Protein AF-A0A7W1H508-F1 (afdb_monomer)

Solvent-accessible surface area (backbone atoms only — not comparable to full-atom values): 13657 Å² total; per-residue (Å²): 130,85,81,81,50,68,93,68,57,73,94,40,65,68,61,54,48,54,48,50,47,42,54,57,36,4,64,77,17,51,12,37,33,37,37,34,40,29,52,88,48,53,46,53,71,56,52,54,48,38,45,52,51,52,37,49,75,72,62,32,56,70,30,56,26,64,35,37,78,92,38,35,86,37,75,35,42,40,48,40,54,30,46,45,70,69,50,69,77,43,53,71,70,55,42,51,60,42,34,45,77,62,10,42,55,27,51,70,78,73,48,94,60,91,68,76,86,72,52,76,72,51,46,55,44,29,49,52,3,48,51,38,31,50,48,49,52,32,75,80,39,32,32,35,42,36,35,36,45,49,80,25,41,9,68,56,32,51,51,39,53,54,64,44,40,88,58,18,62,75,28,28,34,26,38,40,35,22,32,68,52,80,77,91,70,55,69,68,60,52,50,43,62,70,34,90,48,30,48,75,42,65,68,66,60,44,50,53,68,51,34,33,55,50,49,21,64,74,71,72,44,89,68,54,72,69,55,24,47,49,50,22,66,76,35,65,21,25,56,47,52,41,54,50,50,53,52,53,38,63,76,70,66,57,94,118

Radius of gyration: 20.55 Å; Cα contacts (8 Å, |Δi|>4): 408; chains: 1; bounding box: 44×35×62 Å

Nearest PDB structures (foldseek):
  8bob-assembly1_D  TM=7.288E-01  e=2.987E-06  Escherichia coli
  6nyw-assembly1_B  TM=6.207E-01  e=1.307E-04  Drosophila melanogaster
  7jk3-assembly1_B  TM=4.789E-01  e=1.740E-04  Drosophila melanogaster
  7tjh-assembly1_B  TM=4.449E-01  e=1.026E-03  Saccharomyces cerevisiae
  7xpc-assembly2_C  TM=2.947E-01  e=7.095E-02  Solanum lycopersicum

Secondary structure (DSSP, 8-state):
-----GGG-TT-HHHHHHHHHHHHHHHTTB--EEEEEE-TTSSHHHHHHHHHHHHHHTT-EEEEEE--GGGTTSTTHHHHHHHHHHHHTS-HHHHHHHT-GGGGGGGGGGSSS-PPPPPHHHHHHHHHHHHHHHHHHHHSS-EEEEEETGGG--HHHHHHHHHHGGG-BTSSEEEEEEEESSS---HHHHHHHTSTTEEEE-PPPPPHHHHHHHHHHHHTS---HHHHHHHHHHHTT-HHHHHHHHHHHHHHT---

Mean predicted aligned error: 5.77 Å

Sequence (256 aa):
MAVETAATLLERERELTELGNALTEAREGGGRVLLVQAAAGLGKTTLLRAASEAAAEAGFTYLRARASELEQDFAYGCLRQLLEPAVVKLSDSERDRLFEGAASLSKPLFAQTGAPSPSADSSFSILHGLYWLLNNLADEGPVALFVDDLQWSDPESLRFLIFLAPRLDGLPVAVFASTRSGGSVAADLARLAAGPETTLLRPRPLSVEATAALCERSLRASVADEFATACHTATGGNPFFLEALLREAGERGFPT

pLDDT: mean 89.56, std 12.29, range [33.97, 98.62]

Structure (mmCIF, N/CA/C/O backbone):
data_AF-A0A7W1H508-F1
#
_entry.id   AF-A0A7W1H508-F1
#
loop_
_atom_site.group_PDB
_atom_site.id
_atom_site.type_symbol
_atom_site.label_atom_id
_atom_site.label_alt_id
_atom_site.label_comp_id
_atom_site.label_asym_id
_atom_site.label_entity_id
_atom_site.label_seq_id
_atom_site.pdbx_PDB_ins_code
_atom_site.Cartn_x
_atom_site.Cartn_y
_atom_site.Cartn_z
_atom_site.occupancy
_atom_site.B_iso_or_equiv
_atom_site.auth_seq_id
_atom_site.auth_comp_id
_atom_site.auth_asym_id
_atom_site.auth_atom_id
_atom_site.pdbx_PDB_model_num
ATOM 1 N N . MET A 1 1 ? 0.796 14.029 -17.859 1.00 33.97 1 MET A N 1
ATOM 2 C CA . MET A 1 1 ? 1.221 12.634 -17.621 1.00 33.97 1 MET A CA 1
ATOM 3 C C . MET A 1 1 ? -0.020 11.773 -17.663 1.00 33.97 1 MET A C 1
ATOM 5 O O . MET A 1 1 ? -0.978 12.124 -16.987 1.00 33.97 1 MET A O 1
ATOM 9 N N . ALA A 1 2 ? -0.046 10.735 -18.497 1.00 35.75 2 ALA A N 1
ATOM 10 C CA . ALA A 1 2 ? -1.146 9.780 -18.466 1.00 35.75 2 ALA A CA 1
ATOM 11 C C . ALA A 1 2 ? -1.117 9.057 -17.112 1.00 35.75 2 ALA A C 1
ATOM 13 O O . ALA A 1 2 ? -0.049 8.664 -16.648 1.00 35.75 2 ALA A O 1
ATOM 14 N N . VAL A 1 3 ? -2.271 8.947 -16.461 1.00 39.19 3 VAL A N 1
ATOM 15 C CA . VAL A 1 3 ? -2.422 8.136 -15.252 1.00 39.19 3 VAL A CA 1
ATOM 16 C C . VAL A 1 3 ? -2.293 6.682 -15.699 1.00 39.19 3 VAL A C 1
ATOM 18 O O . VAL A 1 3 ? -3.150 6.202 -16.436 1.00 39.19 3 VAL A O 1
ATOM 21 N N . GLU A 1 4 ? -1.201 6.004 -15.338 1.00 55.12 4 GLU A N 1
ATOM 22 C CA . GLU A 1 4 ? -1.055 4.570 -15.620 1.00 55.12 4 GLU A CA 1
ATOM 23 C C . GLU A 1 4 ? -2.179 3.818 -14.905 1.00 55.12 4 GLU A C 1
ATOM 25 O O . GLU A 1 4 ? -2.262 3.852 -13.681 1.00 55.12 4 GLU A O 1
ATOM 30 N N . THR A 1 5 ? -3.068 3.163 -15.632 1.00 54.03 5 THR A N 1
ATOM 31 C CA . THR A 1 5 ? -4.088 2.289 -15.040 1.00 54.03 5 THR A CA 1
ATOM 32 C C . THR A 1 5 ? -3.507 0.896 -14.807 1.00 54.03 5 THR A C 1
ATOM 34 O O . THR A 1 5 ? -2.481 0.546 -15.394 1.00 54.03 5 THR A O 1
ATOM 37 N N . ALA A 1 6 ? -4.163 0.063 -13.994 1.00 59.00 6 ALA A N 1
ATOM 38 C CA . ALA A 1 6 ? -3.750 -1.332 -13.782 1.00 59.00 6 ALA A CA 1
ATOM 39 C C . ALA A 1 6 ? -3.519 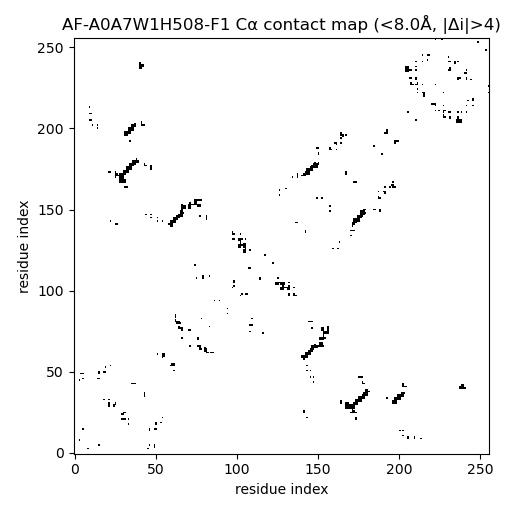-2.092 -15.108 1.00 59.00 6 ALA A C 1
ATOM 41 O O . ALA A 1 6 ? -2.557 -2.843 -15.233 1.00 59.00 6 ALA A O 1
ATOM 42 N N . ALA A 1 7 ? -4.334 -1.803 -16.131 1.00 53.06 7 ALA A N 1
ATOM 43 C CA . ALA A 1 7 ? -4.238 -2.370 -17.480 1.00 53.06 7 ALA A CA 1
ATOM 44 C C . ALA A 1 7 ? -2.963 -1.981 -18.259 1.00 53.06 7 ALA A C 1
ATOM 46 O O . ALA A 1 7 ? -2.697 -2.534 -19.321 1.00 53.06 7 ALA A O 1
ATOM 47 N N . THR A 1 8 ? -2.183 -1.020 -17.762 1.00 76.62 8 THR A N 1
ATOM 48 C CA . THR A 1 8 ? -0.931 -0.565 -18.386 1.00 76.62 8 THR A CA 1
ATOM 49 C C . THR A 1 8 ? 0.317 -1.069 -17.660 1.00 76.62 8 THR A C 1
ATOM 51 O O . THR A 1 8 ? 1.430 -0.774 -18.091 1.00 76.62 8 THR A O 1
ATOM 54 N N . LEU A 1 9 ? 0.176 -1.832 -16.574 1.00 86.19 9 LEU A N 1
ATOM 55 C CA . LEU A 1 9 ? 1.326 -2.342 -15.831 1.00 86.19 9 LEU A CA 1
ATOM 56 C C . LEU A 1 9 ? 1.873 -3.603 -16.496 1.00 86.19 9 LEU A C 1
ATOM 58 O O . LEU A 1 9 ? 1.155 -4.581 -16.667 1.00 86.19 9 LEU A O 1
ATOM 62 N N . LEU A 1 10 ? 3.152 -3.567 -16.865 1.00 91.19 10 LEU A N 1
ATOM 63 C CA . LEU A 1 10 ? 3.824 -4.675 -17.540 1.00 91.19 10 LEU A CA 1
ATOM 64 C C . LEU A 1 10 ? 4.374 -5.673 -16.520 1.00 91.19 10 LEU A C 1
ATOM 66 O O . LEU A 1 10 ? 5.085 -5.275 -15.596 1.00 91.19 10 LEU A O 1
ATOM 70 N N . GLU A 1 11 ? 4.076 -6.959 -16.718 1.00 93.94 11 GLU A N 1
ATOM 71 C CA . GLU A 1 11 ? 4.577 -8.071 -15.896 1.00 93.94 11 GLU A CA 1
ATOM 72 C C . GLU A 1 11 ? 4.248 -7.914 -14.403 1.00 93.94 11 GLU A C 1
ATOM 74 O O . GLU A 1 11 ? 5.101 -8.110 -13.527 1.00 93.94 11 GLU A O 1
ATOM 79 N N . ARG A 1 12 ? 3.017 -7.476 -14.109 1.00 95.56 12 ARG A N 1
ATOM 80 C CA . ARG A 1 12 ? 2.478 -7.280 -12.748 1.00 95.56 12 ARG A CA 1
ATOM 81 C C . ARG A 1 12 ? 1.204 -8.075 -12.482 1.00 95.56 12 ARG A C 1
ATOM 83 O O . ARG A 1 12 ? 0.506 -7.821 -11.504 1.00 95.56 12 ARG A O 1
ATOM 90 N N . GLU A 1 13 ? 0.883 -9.038 -13.337 1.00 94.06 13 GLU A N 1
ATOM 91 C CA . GLU A 1 13 ? -0.370 -9.794 -13.309 1.00 94.06 13 GLU A CA 1
ATOM 92 C C . GLU A 1 13 ? -0.516 -10.566 -11.997 1.00 94.06 13 GLU A C 1
ATOM 94 O O . GLU A 1 13 ? -1.591 -10.573 -11.396 1.00 94.06 13 GLU A O 1
ATOM 99 N N . ARG A 1 14 ? 0.579 -11.169 -11.514 1.00 94.56 14 ARG A N 1
ATOM 100 C CA . ARG A 1 14 ? 0.587 -11.891 -10.240 1.00 94.56 14 ARG A CA 1
ATOM 101 C C . ARG A 1 14 ? 0.311 -10.947 -9.075 1.00 94.56 14 ARG A C 1
ATOM 103 O O . ARG A 1 14 ? -0.564 -11.233 -8.268 1.00 94.56 14 ARG A O 1
ATOM 110 N N . GLU A 1 15 ? 1.040 -9.838 -8.978 1.00 96.94 15 GLU A N 1
ATOM 111 C CA . GLU A 1 15 ? 0.861 -8.880 -7.888 1.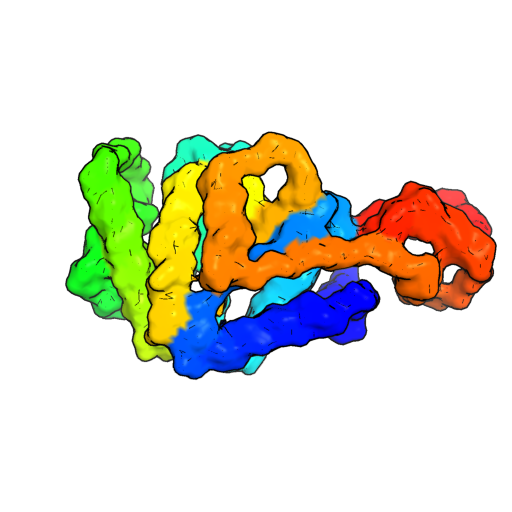00 96.94 15 GLU A CA 1
ATOM 112 C C . GLU A 1 15 ? -0.548 -8.286 -7.895 1.00 96.94 15 GLU A C 1
ATOM 114 O O . GLU A 1 15 ? -1.184 -8.232 -6.849 1.00 96.94 15 GLU A O 1
ATOM 119 N N . LEU A 1 16 ? -1.062 -7.893 -9.062 1.00 95.81 16 LEU A N 1
ATOM 120 C CA . LEU A 1 16 ? -2.420 -7.363 -9.198 1.00 95.81 16 LEU A CA 1
ATOM 121 C C . LEU A 1 16 ? -3.487 -8.393 -8.808 1.00 95.81 16 LEU A C 1
ATOM 123 O O . LEU A 1 16 ? -4.457 -8.034 -8.143 1.00 95.81 16 LEU A O 1
ATOM 127 N N . THR A 1 17 ? -3.286 -9.665 -9.163 1.00 96.06 17 THR A N 1
ATOM 128 C CA . THR A 1 17 ? -4.187 -10.757 -8.765 1.00 96.06 17 THR A CA 1
ATOM 129 C C . THR A 1 17 ? -4.213 -10.921 -7.247 1.00 96.06 17 THR A C 1
ATOM 131 O O . THR A 1 17 ? -5.286 -10.942 -6.655 1.00 96.06 17 THR A O 1
ATOM 134 N N . GLU A 1 18 ? -3.051 -10.965 -6.590 1.00 97.56 18 GLU A N 1
ATOM 135 C CA . GLU A 1 18 ? -2.975 -11.099 -5.126 1.00 97.56 18 GLU A CA 1
ATOM 136 C C . GLU A 1 18 ? -3.594 -9.899 -4.394 1.00 97.56 18 GLU A C 1
ATOM 138 O O . GLU A 1 18 ? -4.300 -10.066 -3.394 1.00 97.56 18 GLU A O 1
ATOM 143 N N . LEU A 1 19 ? -3.375 -8.687 -4.917 1.00 96.62 19 LEU A N 1
ATOM 144 C CA . LEU A 1 19 ? -3.975 -7.459 -4.397 1.00 96.62 19 LEU A CA 1
ATOM 145 C C . LEU A 1 19 ? -5.508 -7.481 -4.523 1.00 96.62 19 LEU A C 1
ATOM 147 O O . LEU A 1 19 ? -6.203 -7.122 -3.574 1.00 96.62 19 LEU A O 1
ATOM 151 N N . GLY A 1 20 ? -6.042 -7.944 -5.657 1.00 96.75 20 GLY A N 1
ATOM 152 C CA . GLY A 1 20 ? -7.484 -8.097 -5.870 1.00 96.75 20 GLY A CA 1
ATOM 153 C C . GLY A 1 20 ? -8.112 -9.198 -5.009 1.00 96.75 20 GLY A C 1
ATOM 154 O O . GLY A 1 20 ? -9.171 -8.989 -4.413 1.00 96.75 20 GLY A O 1
ATOM 155 N N . ASN A 1 21 ? -7.436 -10.343 -4.876 1.00 97.25 21 ASN A N 1
ATOM 156 C CA . ASN A 1 21 ? -7.873 -11.436 -4.005 1.00 97.25 21 ASN A CA 1
ATOM 157 C C . ASN A 1 21 ? -7.984 -10.959 -2.558 1.00 97.25 21 ASN A C 1
ATOM 159 O O . ASN A 1 21 ? -8.974 -11.236 -1.895 1.00 97.25 21 ASN A O 1
ATOM 163 N N . ALA A 1 22 ? -7.026 -10.155 -2.093 1.00 97.31 22 ALA A N 1
ATOM 164 C CA . ALA A 1 22 ? -7.060 -9.615 -0.741 1.00 97.31 22 ALA A CA 1
ATOM 165 C C . ALA A 1 22 ? -8.262 -8.710 -0.469 1.00 97.31 22 ALA A C 1
ATOM 167 O O . ALA A 1 22 ? -8.812 -8.746 0.625 1.00 97.31 22 ALA A O 1
ATOM 168 N N . LEU A 1 23 ? -8.680 -7.905 -1.449 1.00 98.00 23 LEU A N 1
ATOM 169 C CA . LEU A 1 23 ? -9.906 -7.113 -1.330 1.00 98.00 23 LEU A CA 1
ATOM 170 C C . LEU A 1 23 ? -11.142 -8.018 -1.288 1.00 98.00 23 LEU A C 1
ATOM 172 O O . LEU A 1 23 ? -12.065 -7.771 -0.519 1.00 98.00 23 LEU A O 1
ATOM 176 N N . THR A 1 24 ? -11.169 -9.073 -2.098 1.00 97.56 24 THR A N 1
ATOM 177 C CA . THR A 1 24 ? -12.296 -10.017 -2.113 1.00 97.56 24 THR A CA 1
ATOM 178 C C . THR A 1 24 ? -12.413 -10.748 -0.777 1.00 97.56 24 THR A C 1
ATOM 180 O O . THR A 1 24 ? -13.471 -10.723 -0.159 1.00 97.56 24 THR A O 1
ATOM 183 N N . GLU A 1 25 ? -11.311 -11.308 -0.287 1.00 96.56 25 GLU A N 1
ATOM 184 C CA . GLU A 1 25 ? -11.261 -12.037 0.981 1.00 96.56 25 GLU A CA 1
ATOM 185 C C . GLU A 1 25 ? -11.544 -11.131 2.178 1.00 96.56 25 GLU A C 1
ATOM 187 O O . GLU A 1 25 ? -12.338 -11.493 3.043 1.00 96.56 25 GLU A O 1
ATOM 192 N N . ALA A 1 26 ? -10.974 -9.921 2.210 1.00 97.12 26 ALA A N 1
ATOM 193 C CA . ALA A 1 26 ? -11.260 -8.974 3.280 1.00 97.12 26 ALA A CA 1
ATOM 194 C C . ALA A 1 26 ? -12.754 -8.666 3.346 1.00 97.12 26 ALA A C 1
ATOM 196 O O . ALA A 1 26 ? -13.317 -8.663 4.425 1.00 97.12 26 ALA A O 1
ATOM 197 N N . ARG A 1 27 ? -13.456 -8.498 2.222 1.00 96.69 27 ARG A N 1
ATOM 198 C CA . ARG A 1 27 ? -14.915 -8.291 2.257 1.00 96.69 27 ARG A CA 1
ATOM 199 C C . ARG A 1 27 ? -15.672 -9.422 2.964 1.00 96.69 27 ARG A C 1
ATOM 201 O O . ARG A 1 27 ? -16.710 -9.162 3.564 1.00 96.69 27 ARG A O 1
ATOM 208 N N . GLU A 1 28 ? -15.158 -10.643 2.900 1.00 95.56 28 GLU A N 1
ATOM 209 C CA . GLU A 1 28 ? -15.726 -11.832 3.543 1.00 95.56 28 GLU A CA 1
ATOM 210 C C . GLU A 1 28 ? -15.225 -12.029 4.989 1.00 95.56 28 GLU A C 1
ATOM 212 O O . GLU A 1 28 ? -15.560 -13.022 5.629 1.00 95.56 28 GLU A O 1
ATOM 217 N N . GLY A 1 29 ? -14.451 -11.077 5.523 1.00 94.62 29 GLY A N 1
ATOM 218 C CA . GLY A 1 29 ? -13.861 -11.125 6.861 1.00 94.62 29 GLY A CA 1
ATOM 219 C C . GLY A 1 29 ? -12.465 -11.752 6.910 1.00 94.62 29 GLY A C 1
ATOM 220 O O . GLY A 1 29 ? -11.888 -11.843 7.985 1.00 94.62 29 GLY A O 1
ATOM 221 N N . GLY A 1 30 ? -11.890 -12.159 5.776 1.00 94.56 30 GLY A N 1
ATOM 222 C CA . GLY A 1 30 ? -10.523 -12.685 5.665 1.00 94.56 30 GLY A CA 1
ATOM 223 C C . GLY A 1 30 ? -9.472 -11.577 5.571 1.00 94.56 30 GLY A C 1
ATOM 224 O O . GLY A 1 30 ? -8.701 -11.524 4.611 1.00 94.56 30 GLY A O 1
ATOM 225 N N . GLY A 1 31 ? -9.486 -10.632 6.513 1.00 95.62 31 GLY A N 1
ATOM 226 C CA . GLY A 1 31 ? -8.557 -9.508 6.520 1.00 95.62 31 GLY A CA 1
ATOM 227 C C . GLY A 1 31 ? -7.099 -9.954 6.662 1.00 95.62 31 GLY A C 1
ATOM 228 O O . GLY A 1 31 ? -6.775 -10.832 7.457 1.00 95.62 31 GLY A O 1
ATOM 229 N N . ARG A 1 32 ? -6.188 -9.318 5.916 1.00 96.69 32 ARG A N 1
ATOM 230 C CA . ARG A 1 32 ? -4.748 -9.631 5.944 1.00 96.69 32 ARG A CA 1
ATOM 231 C C . ARG A 1 32 ? -3.876 -8.441 5.551 1.00 96.69 32 ARG A C 1
ATOM 233 O O . ARG A 1 32 ? -4.370 -7.417 5.067 1.00 96.69 32 ARG A O 1
ATOM 240 N N . VAL A 1 33 ? -2.564 -8.594 5.724 1.00 98.25 33 VAL A N 1
ATOM 241 C CA . VAL A 1 33 ? -1.552 -7.623 5.292 1.00 98.25 33 VAL A CA 1
ATOM 242 C C . VAL A 1 33 ? -0.922 -8.070 3.974 1.00 98.25 33 VAL A C 1
ATOM 244 O O . VAL A 1 33 ? -0.494 -9.210 3.824 1.00 98.25 33 VAL A O 1
ATOM 247 N N . LEU A 1 34 ? -0.805 -7.158 3.014 1.00 98.31 34 LEU A N 1
ATOM 248 C CA . LEU A 1 34 ? -0.059 -7.342 1.777 1.00 98.31 34 LEU A CA 1
ATOM 249 C C . LEU A 1 34 ? 1.087 -6.352 1.769 1.00 98.31 34 LEU A C 1
ATOM 251 O O . LEU A 1 34 ? 0.875 -5.143 1.696 1.00 98.31 34 LEU A O 1
ATOM 255 N N . LEU A 1 35 ? 2.308 -6.870 1.841 1.00 98.12 35 LEU A N 1
ATOM 256 C CA . LEU A 1 35 ? 3.513 -6.058 1.866 1.00 98.12 35 LEU A CA 1
ATOM 257 C C . LEU A 1 35 ? 4.237 -6.177 0.527 1.00 98.12 35 LEU A C 1
ATOM 259 O O . LEU A 1 35 ? 4.763 -7.231 0.181 1.00 98.12 35 LEU A O 1
ATOM 263 N N . VAL A 1 36 ? 4.297 -5.086 -0.230 1.00 98.06 36 VAL A N 1
ATOM 264 C CA . VAL A 1 36 ? 5.057 -5.004 -1.478 1.00 98.06 36 VAL A CA 1
ATOM 265 C C . VAL A 1 36 ? 6.485 -4.573 -1.156 1.00 98.06 36 VAL A C 1
ATOM 267 O O . VAL A 1 36 ? 6.745 -3.411 -0.847 1.00 98.06 36 VAL A O 1
ATOM 270 N N . GLN A 1 37 ? 7.432 -5.502 -1.242 1.00 96.25 37 GLN A N 1
ATOM 271 C CA . GLN A 1 37 ? 8.845 -5.266 -0.962 1.00 96.25 37 GLN A CA 1
ATOM 272 C C . GLN A 1 37 ? 9.673 -5.318 -2.245 1.00 96.25 37 GLN A C 1
ATOM 274 O O . GLN A 1 37 ? 9.779 -6.354 -2.895 1.00 96.25 37 GLN A O 1
ATOM 279 N N . ALA A 1 38 ? 10.314 -4.204 -2.589 1.00 94.56 38 ALA A N 1
ATOM 280 C CA . ALA A 1 38 ? 11.128 -4.103 -3.799 1.00 94.56 38 ALA A CA 1
ATOM 281 C C . ALA A 1 38 ? 12.113 -2.935 -3.723 1.00 94.56 38 ALA A C 1
ATOM 283 O O . ALA A 1 38 ? 11.912 -1.983 -2.958 1.00 94.56 38 ALA A O 1
ATOM 284 N N . ALA A 1 39 ? 13.132 -2.943 -4.579 1.00 92.75 39 ALA A N 1
ATOM 285 C CA . ALA A 1 39 ? 14.042 -1.814 -4.730 1.00 92.75 39 ALA A CA 1
ATOM 286 C C . ALA A 1 39 ? 13.287 -0.540 -5.162 1.00 92.75 39 ALA A C 1
ATOM 288 O O . ALA A 1 39 ? 12.118 -0.573 -5.573 1.00 92.75 39 ALA A O 1
ATOM 289 N N . ALA A 1 40 ? 13.933 0.618 -5.023 1.00 91.75 40 ALA A N 1
ATOM 290 C CA . ALA A 1 40 ? 13.376 1.870 -5.527 1.00 91.75 40 ALA A CA 1
ATOM 291 C C . ALA A 1 40 ? 13.126 1.771 -7.045 1.00 91.75 40 ALA A C 1
ATOM 293 O O . ALA A 1 40 ? 13.924 1.182 -7.769 1.00 91.75 40 ALA A O 1
ATOM 294 N N . GLY A 1 41 ? 12.001 2.313 -7.516 1.00 90.50 41 GLY A N 1
ATOM 295 C CA . GLY A 1 41 ? 11.673 2.357 -8.946 1.00 90.50 41 GLY A CA 1
ATOM 296 C C . GLY A 1 41 ? 10.976 1.125 -9.540 1.00 90.50 41 GLY A C 1
ATOM 297 O O . GLY A 1 41 ? 10.482 1.208 -10.655 1.00 90.50 41 GLY A O 1
ATOM 298 N N . LEU A 1 42 ? 10.822 0.019 -8.799 1.00 93.44 42 LEU A N 1
ATOM 299 C CA . LEU A 1 42 ? 10.166 -1.208 -9.302 1.00 93.44 42 LEU A CA 1
ATOM 300 C C . LEU A 1 42 ? 8.619 -1.185 -9.316 1.00 93.44 42 LEU A C 1
ATOM 302 O O . LEU A 1 42 ? 7.990 -2.223 -9.520 1.00 93.44 42 LEU A O 1
ATOM 306 N N . GLY A 1 43 ? 7.998 -0.018 -9.114 1.00 92.62 43 GLY A N 1
ATOM 307 C CA . GLY A 1 43 ? 6.543 0.153 -9.239 1.00 92.62 43 GLY A CA 1
ATOM 308 C C . GLY A 1 43 ? 5.714 -0.143 -7.983 1.00 92.62 43 GLY A C 1
ATOM 309 O O . GLY A 1 43 ? 4.514 -0.358 -8.096 1.00 92.62 43 GLY A O 1
ATOM 310 N N . LYS A 1 44 ? 6.308 -0.133 -6.779 1.00 95.25 44 LYS A N 1
ATOM 311 C CA . LYS A 1 44 ? 5.575 -0.361 -5.511 1.00 95.25 44 LYS A CA 1
ATOM 312 C C . LYS A 1 44 ? 4.397 0.598 -5.317 1.00 95.25 44 LYS A C 1
ATOM 314 O O . LYS A 1 44 ? 3.269 0.155 -5.136 1.00 95.25 44 LYS A O 1
ATOM 319 N N . THR A 1 45 ? 4.656 1.903 -5.417 1.00 94.25 45 THR A N 1
ATOM 320 C CA . THR A 1 45 ? 3.630 2.954 -5.329 1.00 94.25 45 THR A CA 1
ATOM 321 C C . THR A 1 45 ? 2.559 2.777 -6.402 1.00 94.25 45 THR A C 1
ATOM 323 O O . THR A 1 45 ? 1.374 2.948 -6.133 1.00 94.25 45 THR A O 1
ATOM 326 N N . THR A 1 46 ? 2.957 2.383 -7.614 1.00 94.06 46 THR A N 1
ATOM 327 C CA . THR A 1 46 ? 2.031 2.124 -8.720 1.00 94.06 46 THR A CA 1
ATOM 328 C C . THR A 1 46 ? 1.117 0.928 -8.436 1.00 94.06 46 THR A C 1
ATOM 330 O O . THR A 1 46 ? -0.083 1.022 -8.677 1.00 94.06 46 THR A O 1
ATOM 333 N N . LEU A 1 47 ? 1.641 -0.155 -7.851 1.00 96.06 47 LEU A N 1
ATOM 334 C CA . LEU A 1 47 ? 0.849 -1.311 -7.414 1.00 96.06 47 LEU A CA 1
ATOM 335 C C . LEU A 1 47 ? -0.143 -0.950 -6.301 1.00 96.06 47 LEU A C 1
ATOM 337 O O . LEU A 1 47 ? -1.317 -1.295 -6.400 1.00 96.06 47 LEU A O 1
ATOM 341 N N . LEU A 1 48 ? 0.297 -0.213 -5.273 1.00 96.88 48 LEU A N 1
ATOM 342 C CA . LEU A 1 48 ? -0.599 0.270 -4.213 1.00 96.88 48 LEU A CA 1
ATOM 343 C C . LEU A 1 48 ? -1.691 1.182 -4.784 1.00 96.88 48 LEU A C 1
ATOM 345 O O . LEU A 1 48 ? -2.848 1.083 -4.379 1.00 96.88 48 LEU A O 1
ATOM 349 N N . ARG A 1 49 ? -1.348 2.042 -5.751 1.00 95.25 49 ARG A N 1
ATOM 350 C CA . ARG A 1 49 ? -2.321 2.898 -6.433 1.00 95.25 49 ARG A CA 1
ATOM 351 C C . ARG A 1 49 ? -3.347 2.074 -7.214 1.00 95.25 49 ARG A C 1
ATOM 353 O O . ARG A 1 49 ? -4.536 2.308 -7.032 1.00 95.25 49 ARG A O 1
ATOM 360 N N . ALA A 1 50 ? -2.923 1.081 -7.990 1.00 94.94 50 ALA A N 1
ATOM 361 C CA . ALA A 1 50 ? -3.840 0.187 -8.697 1.00 94.94 50 ALA A CA 1
ATOM 362 C C . ALA A 1 50 ? -4.782 -0.559 -7.730 1.00 94.94 50 ALA A C 1
ATOM 364 O O . ALA A 1 50 ? -5.994 -0.567 -7.930 1.00 94.94 50 ALA A O 1
ATOM 365 N N . ALA A 1 51 ? -4.255 -1.106 -6.629 1.00 96.19 51 ALA A N 1
ATOM 366 C CA . ALA A 1 51 ? -5.069 -1.763 -5.603 1.00 96.19 51 ALA A CA 1
ATOM 367 C C . ALA A 1 51 ? -6.070 -0.805 -4.945 1.00 96.19 51 ALA A C 1
ATOM 369 O O . ALA A 1 51 ? -7.200 -1.177 -4.650 1.00 96.19 51 ALA A O 1
ATOM 370 N N . SER A 1 52 ? -5.679 0.448 -4.735 1.00 96.44 52 SER A N 1
ATOM 371 C CA . SER A 1 52 ? -6.557 1.451 -4.140 1.00 96.44 52 SER A CA 1
ATOM 372 C C . SER A 1 52 ? -7.650 1.968 -5.082 1.00 96.44 52 SER A C 1
ATOM 374 O O . SER A 1 52 ? -8.716 2.353 -4.609 1.00 96.44 52 SER A O 1
ATOM 376 N N . GLU A 1 53 ? -7.402 1.967 -6.395 1.00 95.50 53 GLU A N 1
ATOM 377 C CA . GLU A 1 53 ? -8.423 2.207 -7.422 1.00 95.50 53 GLU A CA 1
ATOM 378 C C . GLU A 1 53 ? -9.428 1.043 -7.426 1.00 95.50 53 GLU A C 1
ATOM 380 O O . GLU A 1 53 ? -10.626 1.277 -7.290 1.00 95.50 53 GLU A O 1
ATOM 385 N N . ALA A 1 54 ? -8.943 -0.205 -7.419 1.00 95.56 54 ALA A N 1
ATOM 386 C CA . ALA A 1 54 ? -9.792 -1.395 -7.319 1.00 95.56 54 ALA A CA 1
ATOM 387 C C . ALA A 1 54 ? -10.611 -1.443 -6.012 1.00 95.56 54 ALA A C 1
ATOM 389 O O . ALA A 1 54 ? -11.782 -1.817 -6.021 1.00 95.56 54 ALA A O 1
ATOM 390 N N . ALA A 1 55 ? -10.028 -1.027 -4.883 1.00 97.06 55 ALA A N 1
ATOM 391 C CA . ALA A 1 55 ? -10.737 -0.927 -3.608 1.00 97.06 55 ALA A CA 1
ATOM 392 C C . ALA A 1 55 ? -11.896 0.080 -3.693 1.00 97.06 55 ALA A C 1
ATOM 394 O O . ALA A 1 55 ? -13.006 -0.220 -3.253 1.00 97.06 55 ALA A O 1
ATOM 395 N N . ALA A 1 56 ? -11.655 1.248 -4.298 1.00 95.81 56 ALA A N 1
ATOM 396 C CA . ALA A 1 56 ? -12.685 2.260 -4.506 1.00 95.81 56 ALA A CA 1
ATOM 397 C C . ALA A 1 56 ? -13.814 1.751 -5.418 1.00 95.81 56 ALA A C 1
ATOM 399 O O . ALA A 1 56 ? -14.984 1.919 -5.085 1.00 95.81 56 ALA A O 1
ATOM 400 N N . GLU A 1 57 ? -13.478 1.081 -6.523 1.00 96.00 57 GLU A N 1
ATOM 401 C CA . GLU A 1 57 ? -14.455 0.466 -7.437 1.00 96.00 57 GLU A CA 1
ATOM 402 C C . GLU A 1 57 ? -15.283 -0.630 -6.757 1.00 96.00 57 GLU A C 1
ATOM 404 O O . GLU A 1 57 ? -16.483 -0.748 -6.999 1.00 96.00 57 GLU A O 1
ATOM 409 N N . ALA A 1 58 ? -14.670 -1.390 -5.849 1.00 95.62 58 ALA A N 1
ATOM 410 C CA . ALA A 1 58 ? -15.362 -2.375 -5.031 1.00 95.62 58 ALA A CA 1
ATOM 411 C C . ALA A 1 58 ? -16.192 -1.741 -3.893 1.00 95.62 58 ALA A C 1
ATOM 413 O O . ALA A 1 58 ? -16.908 -2.453 -3.193 1.00 95.62 58 ALA A O 1
ATOM 414 N N . GLY A 1 59 ? -16.132 -0.425 -3.672 1.00 96.50 59 GLY A N 1
ATOM 415 C CA . GLY A 1 59 ? -16.883 0.256 -2.613 1.00 96.50 59 GLY A CA 1
ATOM 416 C C . GLY A 1 59 ? -16.274 0.106 -1.217 1.00 96.50 59 GLY A C 1
ATOM 417 O O . GLY A 1 59 ? -17.004 0.113 -0.231 1.00 96.50 59 GLY A O 1
ATOM 418 N N . PHE A 1 60 ? -14.955 -0.069 -1.121 1.00 97.56 60 PHE A N 1
ATOM 419 C CA . PHE A 1 60 ? -14.246 0.038 0.153 1.00 97.56 60 PHE A CA 1
ATOM 420 C C . PHE A 1 60 ? -14.116 1.499 0.585 1.00 97.56 60 PHE A C 1
ATOM 422 O O . PHE A 1 60 ? -13.803 2.380 -0.224 1.00 97.56 60 PHE A O 1
ATOM 429 N N . THR A 1 61 ? -14.194 1.732 1.892 1.00 95.38 61 THR A N 1
ATOM 430 C CA . THR A 1 61 ? -13.603 2.928 2.493 1.00 95.38 61 THR A CA 1
ATOM 431 C C . THR A 1 61 ? -12.088 2.772 2.439 1.00 95.38 61 THR A C 1
ATOM 433 O O . THR A 1 61 ? -11.504 2.024 3.221 1.00 95.38 61 THR A O 1
ATOM 436 N N . TYR A 1 62 ? -11.428 3.445 1.495 1.00 93.88 62 TYR A N 1
ATOM 437 C CA . TYR A 1 62 ? -9.974 3.381 1.383 1.00 93.88 62 TYR A CA 1
ATOM 438 C C . TYR A 1 62 ? -9.301 4.579 2.059 1.00 93.88 62 TYR A C 1
ATOM 440 O O . TYR A 1 62 ? -9.645 5.736 1.817 1.00 93.88 62 TYR A O 1
ATOM 448 N N . LEU A 1 63 ? -8.295 4.298 2.879 1.00 96.31 63 LEU A N 1
ATOM 449 C CA . LEU A 1 63 ? -7.536 5.276 3.650 1.00 96.31 63 LEU A CA 1
ATOM 450 C C . LEU A 1 63 ? -6.065 5.164 3.276 1.00 96.31 63 LEU A C 1
ATOM 452 O O . LEU A 1 63 ? -5.560 4.055 3.109 1.00 96.31 63 LEU A O 1
ATOM 456 N N . ARG A 1 64 ? -5.370 6.292 3.099 1.00 96.81 64 ARG A N 1
ATOM 457 C CA . ARG A 1 64 ? -3.987 6.282 2.603 1.00 96.81 64 ARG A CA 1
ATOM 458 C C . ARG A 1 64 ? -3.057 7.120 3.459 1.00 96.81 64 ARG A C 1
ATOM 460 O O . ARG A 1 64 ? -3.394 8.237 3.832 1.00 96.81 64 ARG A O 1
ATOM 467 N N . ALA A 1 65 ? -1.860 6.594 3.656 1.00 96.69 65 ALA A N 1
ATOM 468 C CA . ALA A 1 65 ? -0.714 7.274 4.216 1.00 96.69 65 ALA A CA 1
ATOM 469 C C . ALA A 1 65 ? 0.530 6.980 3.366 1.00 96.69 65 ALA A C 1
ATOM 471 O O . ALA A 1 65 ? 0.619 5.970 2.662 1.00 96.69 65 ALA A O 1
ATOM 472 N N . ARG A 1 66 ? 1.503 7.876 3.434 1.00 95.81 66 ARG A N 1
ATOM 473 C CA . ARG A 1 66 ? 2.841 7.709 2.893 1.00 95.81 66 ARG A CA 1
ATOM 474 C C . ARG A 1 66 ? 3.816 8.167 3.958 1.00 95.81 66 ARG A C 1
ATOM 476 O O . ARG A 1 66 ? 3.878 9.355 4.259 1.00 95.81 66 ARG A O 1
ATOM 483 N N . ALA A 1 67 ? 4.580 7.220 4.477 1.00 93.69 67 ALA A N 1
ATOM 484 C CA . ALA A 1 67 ? 5.598 7.524 5.455 1.00 93.69 67 ALA A CA 1
ATOM 485 C C . ALA A 1 67 ? 6.723 8.364 4.834 1.00 93.69 67 ALA A C 1
ATOM 487 O O . ALA A 1 67 ? 7.033 8.251 3.642 1.00 93.69 67 ALA A O 1
ATOM 488 N N . SER A 1 68 ? 7.341 9.206 5.654 1.00 90.50 68 SER A N 1
ATOM 489 C CA . SER A 1 68 ? 8.367 10.158 5.243 1.00 90.50 68 SER A CA 1
ATOM 490 C C . SER A 1 68 ? 9.522 10.128 6.228 1.00 90.50 68 SER A C 1
ATOM 492 O O . SER A 1 68 ? 9.318 10.072 7.436 1.00 90.50 68 SER A O 1
ATOM 494 N N . GLU A 1 69 ? 10.749 10.216 5.719 1.00 89.00 69 GLU A N 1
ATOM 495 C CA . GLU A 1 69 ? 11.951 10.280 6.556 1.00 89.00 69 GLU A CA 1
ATOM 496 C C . GLU A 1 69 ? 11.913 11.463 7.536 1.00 89.00 69 GLU A C 1
ATOM 498 O O . GLU A 1 69 ? 12.390 11.348 8.658 1.00 89.00 69 GLU A O 1
ATOM 503 N N . LEU A 1 70 ? 11.269 12.568 7.147 1.00 87.50 70 LEU A N 1
ATOM 504 C CA . LEU A 1 70 ? 11.121 13.765 7.980 1.00 87.50 70 LEU A CA 1
ATOM 505 C C . LEU A 1 70 ? 10.116 13.602 9.132 1.00 87.50 70 LEU A C 1
ATOM 507 O O . LEU A 1 70 ? 10.095 14.433 10.033 1.00 87.50 70 LEU A O 1
ATOM 511 N N . GLU A 1 71 ? 9.270 12.572 9.089 1.00 81.94 71 GLU A N 1
ATOM 512 C CA . GLU A 1 71 ? 8.168 12.364 10.038 1.00 81.94 71 GLU A CA 1
ATOM 513 C C . GLU A 1 71 ? 8.397 11.146 10.947 1.00 81.94 71 GLU A C 1
ATOM 515 O O . GLU A 1 71 ? 7.521 10.801 11.732 1.00 81.94 71 GLU A O 1
ATOM 520 N N . GLN A 1 72 ? 9.576 10.515 10.894 1.00 84.94 72 GLN A N 1
ATOM 521 C CA . GLN A 1 72 ? 9.896 9.336 11.716 1.00 84.94 72 GLN A CA 1
ATOM 522 C C . GLN A 1 72 ? 9.817 9.604 13.223 1.00 84.94 72 GLN A C 1
ATOM 524 O O . GLN A 1 72 ? 9.410 8.727 13.980 1.00 84.94 72 GLN A O 1
ATOM 529 N N . ASP A 1 73 ? 10.171 10.818 13.647 1.00 82.44 73 ASP A N 1
ATOM 530 C CA . ASP A 1 73 ? 10.115 11.237 15.052 1.00 82.44 73 ASP A CA 1
ATOM 531 C C . ASP A 1 73 ? 8.745 11.826 15.441 1.00 82.44 73 ASP A C 1
ATOM 533 O O . ASP A 1 73 ? 8.526 12.222 16.590 1.00 82.44 73 ASP A O 1
ATOM 537 N N . PHE A 1 74 ? 7.802 11.904 14.495 1.00 85.94 74 PHE A N 1
ATOM 538 C CA . PHE A 1 74 ? 6.447 12.377 14.747 1.00 85.94 74 PHE A CA 1
ATOM 539 C C . PHE A 1 74 ? 5.545 11.189 15.096 1.00 85.94 74 PHE A C 1
ATOM 541 O O . PHE A 1 74 ? 4.952 10.555 14.224 1.00 85.94 74 PHE A O 1
ATOM 548 N N . ALA A 1 75 ? 5.459 10.887 16.394 1.00 88.38 75 ALA A N 1
ATOM 549 C CA . ALA A 1 75 ? 4.706 9.746 16.912 1.00 88.38 75 ALA A CA 1
ATOM 550 C C . ALA A 1 75 ? 3.275 9.685 16.350 1.00 88.38 75 ALA A C 1
ATOM 552 O O . ALA A 1 75 ? 2.523 10.663 16.402 1.00 88.38 75 ALA A O 1
ATOM 553 N N . TYR A 1 76 ? 2.889 8.505 15.859 1.00 90.38 76 TYR A N 1
ATOM 554 C CA . TYR A 1 76 ? 1.615 8.224 15.193 1.00 90.38 76 TYR A CA 1
ATOM 555 C C . TYR A 1 76 ? 1.380 8.999 13.886 1.00 90.38 76 TYR A C 1
ATOM 557 O O . TYR A 1 76 ? 0.251 9.021 13.394 1.00 90.38 76 TYR A O 1
ATOM 565 N N . GLY A 1 77 ? 2.401 9.625 13.297 1.00 91.38 77 GLY A N 1
ATOM 566 C CA . GLY A 1 77 ? 2.281 10.438 12.087 1.00 91.38 77 GLY A CA 1
ATOM 567 C C . GLY A 1 77 ? 1.614 9.706 10.926 1.00 91.38 77 GLY A C 1
ATOM 568 O O . GLY A 1 77 ? 0.641 10.207 10.354 1.00 91.38 77 GLY A O 1
ATOM 569 N N . CYS A 1 78 ? 2.056 8.478 10.640 1.00 93.44 78 CYS A N 1
ATOM 570 C CA . CYS A 1 78 ? 1.463 7.681 9.563 1.00 93.44 78 CYS A CA 1
ATOM 571 C C . CYS A 1 78 ? -0.000 7.316 9.857 1.00 93.44 78 CYS A C 1
ATOM 573 O O . CYS A 1 78 ? -0.848 7.394 8.968 1.00 93.44 78 CYS A O 1
ATOM 575 N N . LEU A 1 79 ? -0.331 6.954 11.101 1.00 93.75 79 LEU A N 1
ATOM 576 C CA . LEU A 1 79 ? -1.713 6.641 11.483 1.00 93.75 79 LEU A CA 1
ATOM 577 C C . LEU A 1 79 ? -2.635 7.851 11.464 1.00 93.75 79 LEU A C 1
ATOM 579 O O . LEU A 1 79 ? -3.795 7.723 11.071 1.00 93.75 79 LEU A O 1
ATOM 583 N N . ARG A 1 80 ? -2.140 9.023 11.860 1.00 92.31 80 ARG A N 1
ATOM 584 C CA . ARG A 1 80 ? -2.896 10.268 11.749 1.00 92.31 80 ARG A CA 1
ATOM 585 C C . ARG A 1 80 ? -3.217 10.554 10.290 1.00 92.31 80 ARG A C 1
ATOM 587 O O . ARG A 1 80 ? -4.382 10.732 9.960 1.00 92.31 80 ARG A O 1
ATOM 594 N N . GLN A 1 81 ? -2.227 10.479 9.403 1.00 93.06 81 GLN A N 1
ATOM 595 C CA . GLN A 1 81 ? -2.450 10.663 7.968 1.00 93.06 81 GLN A CA 1
ATOM 596 C C . GLN A 1 81 ? -3.485 9.675 7.401 1.00 93.06 81 GLN A C 1
ATOM 598 O O . GLN A 1 81 ? -4.303 10.056 6.564 1.00 93.06 81 GLN A O 1
ATOM 603 N N . LEU A 1 82 ? -3.481 8.432 7.892 1.00 93.75 82 LEU A N 1
ATOM 604 C CA . LEU A 1 82 ? -4.416 7.383 7.494 1.00 93.75 82 LEU A CA 1
ATOM 605 C C . LEU A 1 82 ? -5.853 7.654 7.985 1.00 93.75 82 LEU A C 1
ATOM 607 O O . LEU A 1 82 ? -6.795 7.581 7.201 1.00 93.75 82 LEU A O 1
ATOM 611 N N . LEU A 1 83 ? -6.034 7.948 9.276 1.00 93.44 83 LEU A N 1
ATOM 612 C CA . LEU A 1 83 ? -7.342 7.911 9.948 1.00 93.44 83 LEU A CA 1
ATOM 613 C C . LEU A 1 83 ? -7.978 9.294 10.146 1.00 93.44 83 LEU A C 1
ATOM 615 O O . LEU A 1 83 ? -9.201 9.415 10.149 1.00 93.44 83 LEU A O 1
ATOM 619 N N . GLU A 1 84 ? -7.182 10.357 10.274 1.00 91.31 84 GLU A N 1
ATOM 620 C CA . GLU A 1 84 ? -7.677 11.722 10.496 1.00 91.31 84 GLU A CA 1
ATOM 621 C C . GLU A 1 84 ? -8.639 12.191 9.384 1.00 91.31 84 GLU A C 1
ATOM 623 O O . GLU A 1 84 ? -9.699 12.727 9.720 1.00 91.31 84 GLU A O 1
ATOM 628 N N . PRO A 1 85 ? -8.401 11.917 8.081 1.00 90.31 85 PRO A N 1
ATOM 629 C CA . PRO A 1 85 ? -9.355 12.271 7.027 1.00 90.31 85 PRO A CA 1
ATOM 630 C C . PRO A 1 85 ? -10.722 11.585 7.154 1.00 90.31 85 PRO A C 1
ATOM 632 O O . PRO A 1 85 ? -11.715 12.148 6.689 1.00 90.31 85 PRO A O 1
ATOM 635 N N . ALA A 1 86 ? -10.774 10.389 7.752 1.00 87.81 86 ALA A N 1
ATOM 636 C CA . ALA A 1 86 ? -12.015 9.658 8.004 1.00 87.81 86 ALA A CA 1
ATOM 637 C C . ALA A 1 86 ? -12.773 10.218 9.213 1.00 87.81 86 ALA A C 1
ATOM 639 O O . ALA A 1 86 ? -13.992 10.159 9.244 1.00 87.81 86 ALA A O 1
ATOM 640 N N . VAL A 1 87 ? -12.062 10.801 10.182 1.00 87.62 87 VAL A N 1
ATOM 641 C CA . VAL A 1 87 ? -12.638 11.350 11.418 1.00 87.62 87 VAL A CA 1
ATOM 642 C C . VAL A 1 87 ? -13.096 12.804 11.256 1.00 87.62 87 VAL A C 1
ATOM 644 O O . VAL A 1 87 ? -14.149 13.195 11.763 1.00 87.62 87 VAL A O 1
ATOM 647 N N . VAL A 1 88 ? -12.304 13.633 10.570 1.00 85.44 88 VAL A N 1
ATOM 648 C CA . VAL A 1 88 ? -12.522 15.091 10.492 1.00 85.44 88 VAL A CA 1
ATOM 649 C C . VAL A 1 88 ? -13.735 15.455 9.635 1.00 85.44 88 VAL A C 1
ATOM 651 O O . VAL A 1 88 ? -14.385 16.465 9.891 1.00 85.44 88 VAL A O 1
ATOM 654 N N . LYS A 1 89 ? -14.065 14.637 8.631 1.00 84.31 89 LYS A N 1
ATOM 655 C CA . LYS A 1 89 ? -15.194 14.889 7.719 1.00 84.31 89 LYS A CA 1
ATOM 656 C C . LYS A 1 89 ? -16.561 14.563 8.324 1.00 84.31 89 LYS A C 1
ATOM 658 O O . LYS A 1 89 ? -17.571 14.957 7.749 1.00 84.31 89 LYS A O 1
ATOM 663 N N . LEU A 1 90 ? -16.585 13.842 9.442 1.00 87.44 90 LEU A N 1
ATOM 664 C CA . LEU A 1 90 ? -17.810 13.407 10.103 1.00 87.44 90 LEU A CA 1
ATOM 665 C C . LEU A 1 90 ? -18.440 14.541 10.911 1.00 87.44 90 LEU A C 1
ATOM 667 O O . LEU A 1 90 ? -17.734 15.352 11.523 1.00 87.44 90 LEU A O 1
ATOM 671 N N . SER A 1 91 ? -19.771 14.553 10.956 1.00 90.00 91 SER A N 1
ATOM 672 C CA . SER A 1 91 ? -20.525 15.339 11.933 1.00 90.00 91 SER A CA 1
ATOM 673 C C . SER A 1 91 ? -20.196 14.903 13.365 1.00 90.00 91 SER A C 1
ATOM 675 O O . SER A 1 91 ? -19.661 13.818 13.600 1.00 90.00 91 SER A O 1
ATOM 677 N N . ASP A 1 92 ? -20.527 15.737 14.351 1.00 88.44 92 ASP A N 1
ATOM 678 C CA . ASP A 1 92 ? -20.217 15.431 15.752 1.00 88.44 92 ASP A CA 1
ATOM 679 C C . ASP A 1 92 ? -20.898 14.138 16.232 1.00 88.44 92 ASP A C 1
ATOM 681 O O . ASP A 1 92 ? -20.267 13.336 16.914 1.00 88.44 92 ASP A O 1
ATOM 685 N N . SER A 1 93 ? -22.133 1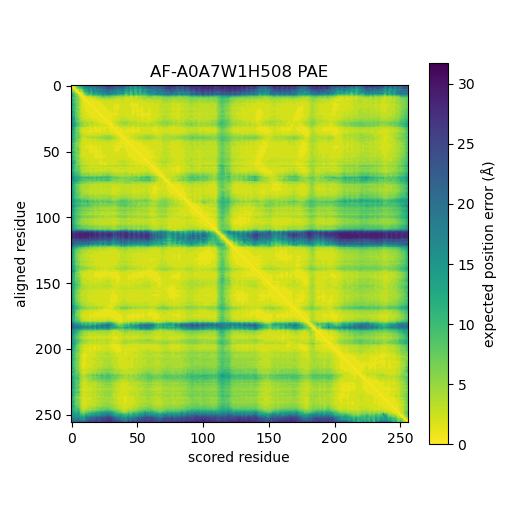3.864 15.796 1.00 90.69 93 SER A N 1
ATOM 686 C CA . SER A 1 93 ? -22.850 12.633 16.160 1.00 90.69 93 SER A CA 1
ATOM 687 C C . SER A 1 93 ? -22.278 11.375 15.497 1.00 90.69 93 SER A C 1
ATOM 689 O O . SER A 1 93 ? -22.276 10.303 16.097 1.00 90.69 93 SER A O 1
ATOM 691 N N . GLU A 1 94 ? -21.788 11.472 14.260 1.00 91.44 94 GLU A N 1
ATOM 692 C CA . GLU A 1 94 ? -21.046 10.389 13.602 1.00 91.44 94 GLU A CA 1
ATOM 693 C C . GLU A 1 94 ? -19.701 10.150 14.284 1.00 91.44 94 GLU A C 1
ATOM 695 O O . GLU A 1 94 ? -19.330 9.004 14.522 1.00 91.44 94 GLU A O 1
ATOM 700 N N . ARG A 1 95 ? -18.995 11.221 14.659 1.00 91.00 95 ARG A N 1
ATOM 701 C CA . ARG A 1 95 ? -17.731 11.127 15.389 1.00 91.00 95 ARG A CA 1
ATOM 702 C C . ARG A 1 95 ? -17.928 10.471 16.756 1.00 91.00 95 ARG A C 1
ATOM 704 O O . ARG A 1 95 ? -17.128 9.623 17.139 1.00 91.00 95 ARG A O 1
ATOM 711 N N . ASP A 1 96 ? -18.987 10.825 17.478 1.00 91.00 96 ASP A N 1
ATOM 712 C CA . ASP A 1 96 ? -19.291 10.228 18.779 1.00 91.00 96 ASP A CA 1
ATOM 713 C C . ASP A 1 96 ? -19.595 8.731 18.677 1.00 91.00 96 ASP A C 1
ATOM 715 O O . ASP A 1 96 ? -19.051 7.966 19.474 1.00 91.00 96 ASP A O 1
ATOM 719 N N . ARG A 1 97 ? -20.370 8.311 17.665 1.00 91.81 97 ARG A N 1
ATOM 720 C CA . ARG A 1 97 ? -20.590 6.887 17.352 1.00 91.81 97 ARG A CA 1
ATOM 721 C C . ARG A 1 97 ? -19.281 6.181 17.019 1.00 91.81 97 ARG A C 1
ATOM 723 O O . ARG A 1 97 ? -18.977 5.127 17.565 1.00 91.81 97 ARG A O 1
ATOM 730 N N . LEU A 1 98 ? -18.464 6.795 16.168 1.00 92.94 98 LEU A N 1
ATOM 731 C CA . LEU A 1 98 ? -17.221 6.191 15.714 1.00 92.94 98 LEU A CA 1
ATOM 732 C C . LEU A 1 98 ? -16.216 5.967 16.859 1.00 92.94 98 LEU A C 1
ATOM 734 O O . LEU A 1 98 ? -15.485 4.978 16.864 1.00 92.94 98 LEU A O 1
ATOM 738 N N . PHE A 1 99 ? -16.197 6.848 17.858 1.00 95.00 99 PHE A N 1
ATOM 739 C CA . PHE A 1 99 ? -15.361 6.696 19.050 1.00 95.00 99 PHE A CA 1
ATOM 740 C C . PHE A 1 99 ? -16.094 6.087 20.258 1.00 95.00 99 PHE A C 1
ATOM 742 O O . PHE A 1 99 ? -15.642 6.262 21.396 1.00 95.00 99 PHE A O 1
ATOM 749 N N . GLU A 1 100 ? -17.214 5.396 20.052 1.00 93.94 100 GLU A N 1
ATOM 750 C CA . GLU A 1 100 ? -17.937 4.723 21.129 1.00 93.94 100 GLU A CA 1
ATOM 751 C C . GLU A 1 100 ? -17.106 3.581 21.749 1.00 93.94 100 GLU A C 1
ATOM 753 O O . GLU A 1 100 ? -16.251 2.957 21.113 1.00 93.94 100 GLU A O 1
ATOM 758 N N . GLY A 1 101 ? -17.324 3.324 23.043 1.00 96.00 101 GLY A N 1
ATOM 759 C CA . GLY A 1 101 ? -16.667 2.239 23.767 1.00 96.00 101 GLY A CA 1
ATOM 760 C C . GLY A 1 101 ? -15.146 2.390 23.837 1.00 96.00 101 GLY A C 1
ATOM 761 O O . GLY A 1 101 ? -14.615 3.453 24.174 1.00 96.00 101 GLY A O 1
ATOM 762 N N . ALA A 1 102 ? -14.429 1.306 23.544 1.00 96.12 102 ALA A N 1
ATOM 763 C CA . ALA A 1 102 ? -12.972 1.269 23.629 1.00 96.12 102 ALA A CA 1
ATOM 764 C C . ALA A 1 102 ? -12.282 2.148 22.569 1.00 96.12 102 ALA A C 1
ATOM 766 O O . ALA A 1 102 ? -11.156 2.587 22.805 1.00 96.12 102 ALA A O 1
ATOM 767 N N . ALA A 1 103 ? -12.960 2.498 21.466 1.00 96.00 103 ALA A N 1
ATOM 768 C CA . ALA A 1 103 ? -12.420 3.414 20.459 1.00 96.00 103 ALA A CA 1
ATOM 769 C C . ALA A 1 103 ? -12.093 4.799 21.047 1.00 96.00 103 ALA A C 1
ATOM 771 O O . ALA A 1 103 ? -11.134 5.447 20.616 1.00 96.00 103 ALA A O 1
ATOM 772 N N . SER A 1 104 ? -12.810 5.216 22.101 1.00 94.44 104 SER A N 1
ATOM 773 C CA . SER A 1 104 ? -12.577 6.475 22.821 1.00 94.44 104 SER A CA 1
ATOM 774 C C . SER A 1 104 ? -11.147 6.643 23.349 1.00 94.44 104 SER A C 1
ATOM 776 O O . SER A 1 104 ? -10.666 7.773 23.446 1.00 94.44 104 SER A O 1
ATOM 778 N N . LEU A 1 105 ? -10.431 5.541 23.608 1.00 94.00 105 LEU A N 1
ATOM 779 C CA . LEU A 1 105 ? -9.033 5.548 24.052 1.00 94.00 105 LEU A CA 1
ATOM 780 C C . LEU A 1 105 ? -8.078 6.147 23.006 1.00 94.00 105 LEU A C 1
ATOM 782 O O . LEU A 1 105 ? -6.994 6.606 23.359 1.00 94.00 105 LEU A O 1
ATOM 786 N N . SER A 1 106 ? -8.480 6.177 21.730 1.00 93.12 106 SER A N 1
ATOM 787 C CA . SER A 1 106 ? -7.702 6.780 20.640 1.00 93.12 106 SER A CA 1
ATOM 788 C C . SER A 1 106 ? -8.031 8.252 20.373 1.00 93.12 106 SER A C 1
ATOM 790 O O . SER A 1 106 ? -7.267 8.911 19.671 1.00 93.12 106 SER A O 1
ATOM 792 N N . LYS A 1 107 ? -9.102 8.815 20.968 1.00 89.56 107 LYS A N 1
ATOM 793 C CA . LYS A 1 107 ? -9.494 10.232 20.790 1.00 89.56 107 LYS A CA 1
ATOM 794 C C . LYS A 1 107 ? -8.331 11.225 20.965 1.00 89.56 107 LYS A C 1
ATOM 796 O O . LYS A 1 107 ? -8.250 12.151 20.155 1.00 89.56 107 LYS A O 1
ATOM 801 N N . PRO A 1 108 ? -7.415 11.067 21.948 1.00 87.44 108 PRO A N 1
ATOM 802 C CA . PRO A 1 108 ? -6.300 11.999 22.122 1.00 87.44 108 PRO A CA 1
ATOM 803 C C . PRO A 1 108 ? -5.390 12.125 20.894 1.00 87.44 108 PRO A C 1
ATOM 805 O O . PRO A 1 108 ? -4.820 13.192 20.686 1.00 87.44 108 PRO A O 1
ATOM 808 N N . LEU A 1 109 ? -5.292 11.088 20.050 1.00 86.00 109 LEU A N 1
ATOM 809 C CA . LEU A 1 109 ? -4.494 11.136 18.821 1.00 86.00 109 LEU A CA 1
ATOM 810 C C . LEU A 1 109 ? -5.055 12.086 17.766 1.00 86.00 109 LEU A C 1
ATOM 812 O O . LEU A 1 109 ? -4.312 12.490 16.881 1.00 86.00 109 LEU A O 1
ATOM 816 N N . PHE A 1 110 ? -6.336 12.437 17.846 1.00 85.06 110 PHE A N 1
ATOM 817 C CA . PHE A 1 110 ? -7.013 13.309 16.883 1.00 85.06 110 PHE A CA 1
ATOM 818 C C . PHE A 1 110 ? -7.326 14.690 17.471 1.00 85.06 110 PHE A C 1
ATOM 820 O O . PHE A 1 110 ? -7.899 15.545 16.797 1.00 85.06 110 PHE A O 1
ATOM 827 N N . ALA A 1 111 ? -6.941 14.937 18.726 1.00 76.75 111 ALA A N 1
ATOM 828 C CA . ALA A 1 111 ? -7.035 16.258 19.325 1.00 76.75 111 ALA A CA 1
ATOM 829 C C . ALA A 1 111 ? -5.997 17.203 18.689 1.00 76.75 111 ALA A C 1
ATOM 831 O O . ALA A 1 111 ? -4.851 16.821 18.446 1.00 76.75 111 ALA A O 1
ATOM 832 N N . GLN A 1 112 ? -6.392 18.454 18.426 1.00 59.41 112 GLN A N 1
ATOM 833 C CA . GLN A 1 112 ? -5.545 19.461 17.760 1.00 59.41 112 GLN A CA 1
ATOM 834 C C . GLN A 1 112 ? -4.371 19.963 18.621 1.00 59.41 112 GLN A C 1
ATOM 836 O O . GLN A 1 112 ? -3.517 20.704 18.143 1.00 59.41 112 GLN A O 1
ATOM 841 N N . THR A 1 113 ? -4.308 19.587 19.897 1.00 49.66 113 THR A N 1
ATOM 842 C CA . THR A 1 113 ? -3.266 20.039 20.821 1.00 49.66 113 THR A CA 1
ATOM 843 C C . THR A 1 113 ? -2.206 18.961 20.979 1.00 49.66 113 THR A C 1
ATOM 845 O O . THR A 1 113 ? -2.540 17.862 21.415 1.00 49.66 113 THR A O 1
ATOM 848 N N . GLY A 1 114 ? -0.952 19.298 20.650 1.00 48.28 114 GLY A N 1
ATOM 849 C CA . GLY A 1 114 ? 0.234 18.446 20.775 1.00 48.28 114 GLY A CA 1
ATOM 850 C C . GLY A 1 114 ? 0.350 17.818 22.160 1.00 48.28 114 GLY A C 1
ATOM 851 O O . GLY A 1 114 ? 0.905 18.413 23.085 1.00 48.28 114 GLY A O 1
ATOM 852 N N . ALA A 1 115 ? -0.236 16.632 22.297 1.00 48.41 115 ALA A N 1
ATOM 853 C CA . ALA A 1 115 ? -0.268 15.902 23.543 1.00 48.41 115 ALA A CA 1
ATOM 854 C C . ALA A 1 115 ? 1.153 15.430 23.892 1.00 48.41 115 ALA A C 1
ATOM 856 O O . ALA A 1 115 ? 1.936 15.112 22.993 1.00 48.41 115 ALA A O 1
ATOM 857 N N . PRO A 1 116 ? 1.508 15.396 25.187 1.00 48.41 116 PRO A N 1
ATOM 858 C CA . PRO A 1 116 ? 2.795 14.876 25.625 1.00 48.41 116 PRO A CA 1
ATOM 859 C C . PRO A 1 116 ? 2.983 13.422 25.175 1.00 48.41 116 PRO A C 1
ATOM 861 O O . PRO A 1 116 ? 2.012 12.680 25.021 1.00 48.41 116 PRO A O 1
ATOM 864 N N . SER A 1 117 ? 4.247 13.027 24.989 1.00 55.19 117 SER A N 1
ATOM 865 C CA . SER A 1 117 ? 4.618 11.659 24.616 1.00 55.19 117 SER A CA 1
ATOM 866 C C . SER A 1 117 ? 3.948 10.647 25.565 1.00 55.19 117 SER A C 1
ATOM 868 O O . SER A 1 117 ? 4.089 10.780 26.788 1.00 55.19 117 SER A O 1
ATOM 870 N N . PRO A 1 118 ? 3.168 9.685 25.039 1.00 59.69 118 PRO A N 1
ATOM 871 C CA . PRO A 1 118 ? 2.424 8.747 25.865 1.00 59.69 118 PRO A CA 1
ATOM 872 C C . PRO A 1 118 ? 3.359 7.849 26.691 1.00 59.69 118 PRO A C 1
ATOM 874 O O . PRO A 1 118 ? 4.370 7.346 26.206 1.00 59.69 118 PRO A O 1
ATOM 877 N N . SER A 1 119 ? 2.996 7.588 27.950 1.00 63.22 119 SER A N 1
ATOM 878 C CA . SER A 1 119 ? 3.585 6.504 28.750 1.00 63.22 119 SER A CA 1
ATOM 879 C C . SER A 1 119 ? 3.391 5.129 28.082 1.00 63.22 119 SER A C 1
ATOM 881 O O . SER A 1 119 ? 2.521 4.960 27.223 1.00 63.22 119 SER A O 1
ATOM 883 N N . ALA A 1 120 ? 4.138 4.106 28.513 1.00 62.22 120 ALA A N 1
ATOM 884 C CA . ALA A 1 120 ? 3.990 2.743 27.985 1.00 62.22 120 ALA A CA 1
ATOM 885 C C . ALA A 1 120 ? 2.549 2.195 28.121 1.00 62.22 120 ALA A C 1
ATOM 887 O O . ALA A 1 120 ? 2.007 1.650 27.159 1.00 62.22 120 ALA A O 1
ATOM 888 N N . ASP A 1 121 ? 1.891 2.420 29.264 1.00 62.22 121 ASP A N 1
ATOM 889 C CA . ASP A 1 121 ? 0.503 1.984 29.500 1.00 62.22 121 ASP A CA 1
ATOM 890 C C . ASP A 1 121 ? -0.507 2.737 28.621 1.00 62.22 121 ASP A C 1
ATOM 892 O O . ASP A 1 121 ? -1.471 2.161 28.101 1.00 62.22 121 ASP A O 1
ATOM 896 N N . SER A 1 122 ? -0.268 4.032 28.391 1.00 74.94 122 SER A N 1
ATOM 897 C CA . SER A 1 122 ? -1.102 4.811 27.470 1.00 74.94 122 SER A CA 1
ATOM 898 C C . SER A 1 122 ? -0.879 4.412 26.009 1.00 74.94 122 SER A C 1
ATOM 900 O O . SER A 1 122 ? -1.831 4.429 25.236 1.00 74.94 122 SER A O 1
ATOM 902 N N . SER A 1 123 ? 0.314 3.929 25.647 1.00 81.06 123 SER A N 1
ATOM 903 C CA . SER A 1 123 ? 0.590 3.411 24.302 1.00 81.06 123 SER A CA 1
ATOM 904 C C . SER A 1 123 ? -0.265 2.184 23.980 1.00 81.06 123 SER A C 1
ATOM 906 O O . SER A 1 123 ? -0.897 2.147 22.930 1.00 81.06 123 SER A O 1
ATOM 908 N N . PHE A 1 124 ? -0.367 1.198 24.882 1.00 88.62 124 PHE A N 1
ATOM 909 C CA . PHE A 1 124 ? -1.235 0.033 24.640 1.00 88.62 124 PHE A CA 1
ATOM 910 C C . PHE A 1 124 ? -2.719 0.418 24.574 1.00 88.62 124 PHE A C 1
ATOM 912 O O . PHE A 1 124 ? -3.447 -0.073 23.712 1.00 88.62 124 PHE A O 1
ATOM 919 N N . SER A 1 125 ? -3.157 1.331 25.444 1.00 92.25 125 SER A N 1
ATOM 920 C CA . SER A 1 125 ? -4.534 1.839 25.439 1.00 92.25 125 SER A CA 1
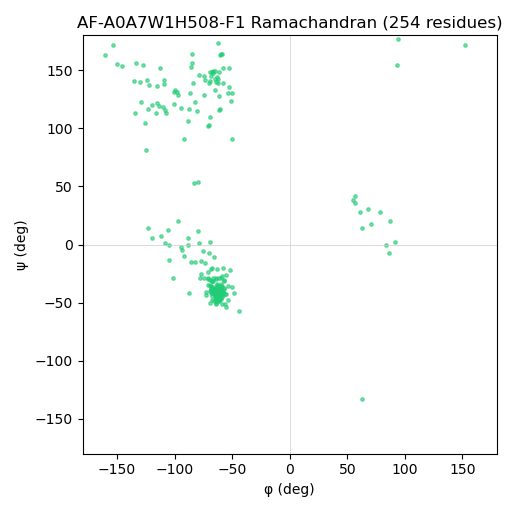ATOM 921 C C . SER A 1 125 ? -4.880 2.524 24.112 1.00 92.25 125 SER A C 1
ATOM 923 O O . SER A 1 125 ? -5.953 2.290 23.559 1.00 92.25 125 SER A O 1
ATOM 925 N N . ILE A 1 126 ? -3.947 3.303 23.559 1.00 93.56 126 ILE A N 1
ATOM 926 C CA . ILE A 1 126 ? -4.082 3.933 22.242 1.00 93.56 126 ILE A CA 1
ATOM 927 C C . ILE A 1 126 ? -4.171 2.877 21.134 1.00 93.56 126 ILE A C 1
ATOM 929 O O . ILE A 1 126 ? -5.075 2.958 20.307 1.00 93.56 126 ILE A O 1
ATOM 933 N N . LEU A 1 127 ? -3.294 1.864 21.127 1.00 95.00 127 LEU A N 1
ATOM 934 C CA . LEU A 1 127 ? -3.346 0.769 20.144 1.00 95.00 127 LEU A CA 1
ATOM 935 C C . LEU A 1 127 ? -4.692 0.035 20.181 1.00 95.00 127 LEU A C 1
ATOM 937 O O . LEU A 1 127 ? -5.282 -0.243 19.137 1.00 95.00 127 LEU A O 1
ATOM 941 N N . HIS A 1 128 ? -5.194 -0.246 21.385 1.00 95.88 128 HIS A N 1
ATOM 942 C CA . HIS A 1 128 ? -6.494 -0.874 21.576 1.00 95.88 128 HIS A CA 1
ATOM 943 C C . HIS A 1 128 ? -7.638 0.018 21.079 1.00 95.88 128 HIS A C 1
ATOM 945 O O . HIS A 1 128 ? -8.535 -0.463 20.389 1.00 95.88 128 HIS A O 1
ATOM 951 N N . GLY A 1 129 ? -7.582 1.320 21.369 1.00 96.69 129 GLY A N 1
ATOM 952 C CA . GLY A 1 129 ? -8.560 2.281 20.872 1.00 96.69 129 GLY A CA 1
ATOM 953 C C . GLY A 1 129 ? -8.550 2.414 19.353 1.00 96.69 129 GLY A C 1
ATOM 954 O O . GLY A 1 129 ? -9.609 2.444 18.744 1.00 96.69 129 GLY A O 1
ATOM 955 N N . LEU A 1 130 ? -7.375 2.435 18.722 1.00 96.44 130 LEU A N 1
ATOM 956 C CA . LEU A 1 130 ? -7.246 2.490 17.264 1.00 96.44 130 LEU A CA 1
ATOM 957 C C . LEU A 1 130 ? -7.787 1.225 16.587 1.00 96.44 130 LEU A C 1
ATOM 959 O O . LEU A 1 130 ? -8.385 1.303 15.518 1.00 96.44 130 LEU A O 1
ATOM 963 N N . TYR A 1 131 ? -7.601 0.062 17.213 1.00 96.94 131 TYR A N 1
ATOM 964 C CA . TYR A 1 131 ? -8.192 -1.187 16.739 1.00 96.94 131 TYR A CA 1
ATOM 965 C C . TYR A 1 131 ? -9.723 -1.124 16.762 1.00 96.94 131 TYR A C 1
ATOM 967 O O . TYR A 1 131 ? -10.358 -1.425 15.757 1.00 96.94 131 TYR A O 1
ATOM 975 N N . TRP A 1 132 ? -10.316 -0.678 17.872 1.00 97.00 132 TRP A N 1
ATOM 976 C CA . TRP A 1 132 ? -11.770 -0.519 17.958 1.00 97.00 132 TRP A CA 1
ATOM 977 C C . TRP A 1 132 ? -12.300 0.591 17.052 1.00 97.00 132 TRP A C 1
ATOM 979 O O . TRP A 1 132 ? -13.385 0.459 16.510 1.00 97.00 132 TRP A O 1
ATOM 989 N N . LEU A 1 133 ? -11.521 1.647 16.820 1.00 96.00 133 LEU A N 1
ATOM 990 C CA . LEU A 1 133 ? -11.852 2.673 15.837 1.00 96.00 133 LEU A CA 1
ATOM 991 C C . LEU A 1 133 ? -11.951 2.078 14.423 1.00 96.00 133 LEU A C 1
ATOM 993 O O . LEU A 1 133 ? -12.900 2.371 13.702 1.00 96.00 133 LEU A O 1
ATOM 997 N N . LEU A 1 134 ? -10.996 1.226 14.033 1.00 95.81 134 LEU A N 1
ATOM 998 C CA . LEU A 1 134 ? -11.069 0.495 12.766 1.00 95.81 134 LEU A CA 1
ATOM 999 C C . LEU A 1 134 ? -12.239 -0.488 12.731 1.00 95.81 134 LEU A C 1
ATOM 1001 O O . LEU A 1 134 ? -12.862 -0.615 11.686 1.00 95.81 134 LEU A O 1
ATOM 1005 N N . ASN A 1 135 ? -12.539 -1.163 13.842 1.00 95.50 135 ASN A N 1
ATOM 1006 C CA . ASN A 1 135 ? -13.686 -2.064 13.944 1.00 95.50 135 ASN A CA 1
ATOM 1007 C C . ASN A 1 135 ? -15.007 -1.307 13.715 1.00 95.50 135 ASN A C 1
ATOM 1009 O O . ASN A 1 135 ? -15.769 -1.683 12.837 1.00 95.50 135 ASN A O 1
ATOM 1013 N N . ASN A 1 136 ? -15.193 -0.165 14.380 1.00 95.62 136 ASN A N 1
ATOM 1014 C CA . ASN A 1 136 ? -16.366 0.689 14.197 1.00 95.62 136 ASN A CA 1
ATOM 1015 C C . ASN A 1 136 ? -16.455 1.264 12.766 1.00 95.62 136 ASN A C 1
ATOM 1017 O O . ASN A 1 136 ? -17.549 1.414 12.233 1.00 95.62 136 ASN A O 1
ATOM 1021 N N . LEU A 1 137 ? -15.324 1.580 12.113 1.00 94.25 137 LEU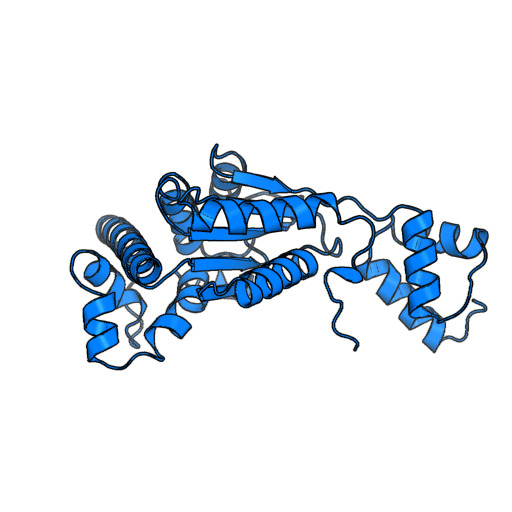 A N 1
ATOM 1022 C CA . LEU A 1 137 ? -15.323 1.931 10.680 1.00 94.25 137 LEU A CA 1
ATOM 1023 C C . LEU A 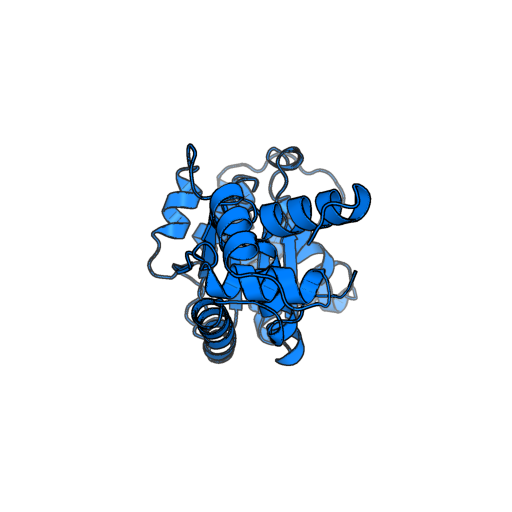1 137 ? -15.749 0.745 9.807 1.00 94.25 137 LEU A C 1
ATOM 1025 O O . LEU A 1 137 ? -16.448 0.934 8.815 1.00 94.25 137 LEU A O 1
ATOM 1029 N N . ALA A 1 138 ? -15.293 -0.454 10.164 1.00 94.88 138 ALA A N 1
ATOM 1030 C CA . ALA A 1 138 ? -15.545 -1.687 9.436 1.00 94.88 138 ALA A CA 1
ATOM 1031 C C . ALA A 1 138 ? -17.008 -2.163 9.557 1.00 94.88 138 ALA A C 1
ATOM 1033 O O . ALA A 1 138 ? -17.496 -2.845 8.656 1.00 94.88 138 ALA A O 1
ATOM 1034 N N . ASP A 1 139 ? -17.721 -1.751 10.611 1.00 93.56 139 ASP A N 1
ATOM 1035 C CA . ASP A 1 139 ? -19.161 -1.993 10.786 1.00 93.56 139 ASP A CA 1
ATOM 1036 C C . ASP A 1 139 ? -20.024 -1.247 9.749 1.00 93.56 139 ASP A C 1
ATOM 1038 O O . ASP A 1 139 ? -21.094 -1.725 9.372 1.00 93.56 139 ASP A O 1
ATOM 1042 N N . GLU A 1 140 ? -19.555 -0.102 9.242 1.00 91.88 140 GLU A N 1
ATOM 1043 C CA . GLU A 1 140 ? -20.238 0.670 8.189 1.00 91.88 140 GLU A CA 1
ATOM 1044 C C . GLU A 1 140 ? -19.943 0.122 6.776 1.00 91.88 140 GLU A C 1
ATOM 1046 O O . GLU A 1 140 ? -20.623 0.455 5.802 1.00 91.88 140 GLU A O 1
ATOM 1051 N N . GLY A 1 141 ? -18.920 -0.726 6.639 1.00 94.19 141 GLY A N 1
ATOM 1052 C CA . GLY A 1 141 ? -18.506 -1.326 5.376 1.00 94.19 141 GLY A CA 1
ATOM 1053 C C . GLY A 1 141 ? -17.015 -1.665 5.339 1.00 94.19 141 GLY A C 1
ATOM 1054 O O . GLY A 1 141 ? -16.256 -1.284 6.226 1.00 94.19 141 GLY A O 1
ATOM 1055 N N . PRO A 1 142 ? -16.551 -2.371 4.296 1.00 97.56 142 PRO A N 1
ATOM 1056 C CA . PRO A 1 142 ? -15.184 -2.866 4.260 1.00 97.56 142 PRO A CA 1
ATOM 1057 C C . PRO A 1 142 ? -14.159 -1.728 4.111 1.00 97.56 142 PRO A C 1
ATOM 1059 O O . PRO A 1 142 ? -14.360 -0.774 3.352 1.00 97.56 142 PRO A O 1
ATOM 1062 N N . VAL A 1 143 ? -13.032 -1.840 4.818 1.00 97.94 143 VAL A N 1
ATOM 1063 C CA . VAL A 1 143 ? -11.987 -0.807 4.912 1.00 97.94 143 VAL A CA 1
ATOM 1064 C C . VAL A 1 143 ? -10.683 -1.299 4.288 1.00 97.94 143 VAL A C 1
ATOM 1066 O O . VAL A 1 143 ? -10.251 -2.427 4.507 1.00 97.94 143 VAL A O 1
ATOM 1069 N N . ALA A 1 144 ? -10.023 -0.450 3.503 1.00 98.31 144 ALA A N 1
ATOM 1070 C CA . ALA A 1 144 ? -8.721 -0.751 2.914 1.00 98.31 144 ALA A CA 1
ATOM 1071 C C . ALA A 1 144 ? -7.696 0.315 3.314 1.00 98.31 144 ALA A C 1
ATOM 1073 O O . ALA A 1 144 ? -7.828 1.488 2.966 1.00 98.31 144 ALA A O 1
ATOM 1074 N N . LEU A 1 145 ? -6.663 -0.089 4.047 1.00 98.44 145 LEU A N 1
ATOM 1075 C CA . LEU A 1 145 ? -5.594 0.787 4.518 1.00 98.44 145 LEU A CA 1
ATOM 1076 C C . LEU A 1 145 ? -4.404 0.690 3.565 1.00 98.44 145 LEU A C 1
ATOM 1078 O O . LEU A 1 145 ? -3.936 -0.408 3.287 1.00 98.44 145 LEU A O 1
ATOM 1082 N N . PHE A 1 146 ? -3.886 1.820 3.092 1.00 98.44 146 PHE A N 1
ATOM 1083 C CA . PHE A 1 146 ? -2.731 1.881 2.196 1.00 98.44 146 PHE A CA 1
ATOM 1084 C C . PHE A 1 146 ? -1.604 2.679 2.847 1.00 98.44 146 PHE A C 1
ATOM 1086 O O . PHE A 1 146 ? -1.788 3.859 3.130 1.00 98.44 146 PHE A O 1
ATOM 1093 N N . VAL A 1 147 ? -0.437 2.070 3.054 1.00 97.88 147 VAL A N 1
ATOM 1094 C CA . VAL A 1 147 ? 0.736 2.730 3.649 1.00 97.88 147 VAL A CA 1
ATOM 1095 C C . VAL A 1 147 ? 1.946 2.582 2.733 1.00 97.88 147 VAL A C 1
ATOM 1097 O O . VAL A 1 147 ? 2.554 1.515 2.642 1.00 97.88 147 VAL A O 1
ATOM 1100 N N . ASP A 1 148 ? 2.306 3.652 2.032 1.00 96.62 148 ASP A N 1
ATOM 1101 C CA . ASP A 1 148 ? 3.488 3.653 1.170 1.00 96.62 148 ASP A CA 1
ATOM 1102 C C . ASP A 1 148 ? 4.763 4.006 1.952 1.00 96.62 148 ASP A C 1
ATOM 1104 O O . ASP A 1 148 ? 4.716 4.724 2.952 1.00 96.62 148 ASP A O 1
ATOM 1108 N N . ASP A 1 149 ? 5.903 3.510 1.470 1.00 94.81 149 ASP A N 1
ATOM 1109 C CA . ASP A 1 149 ? 7.236 3.758 2.022 1.00 94.81 149 ASP A CA 1
ATOM 1110 C C . ASP A 1 149 ? 7.388 3.416 3.527 1.00 94.81 149 ASP A C 1
ATOM 1112 O O . ASP A 1 149 ? 8.130 4.078 4.250 1.00 94.81 149 ASP A O 1
ATOM 1116 N N . LEU A 1 150 ? 6.759 2.329 3.998 1.00 95.25 150 LEU A N 1
ATOM 1117 C CA . LEU A 1 150 ? 6.673 1.915 5.411 1.00 95.25 150 LEU A CA 1
ATOM 1118 C C . LEU A 1 150 ? 8.027 1.840 6.147 1.00 95.25 150 LEU A C 1
ATOM 1120 O O . LEU A 1 150 ? 8.068 1.944 7.370 1.00 95.25 150 LEU A O 1
ATOM 1124 N N . GLN A 1 151 ? 9.148 1.707 5.427 1.00 93.50 151 GLN A N 1
ATOM 1125 C CA . GLN A 1 151 ? 10.491 1.816 6.016 1.00 93.50 151 GLN A CA 1
ATOM 1126 C C . GLN A 1 151 ? 10.766 3.153 6.723 1.00 93.50 151 GLN A C 1
ATOM 1128 O O . GLN A 1 151 ? 11.705 3.230 7.507 1.00 93.50 151 GLN A O 1
ATOM 1133 N N . TRP A 1 152 ? 9.997 4.198 6.416 1.00 93.75 152 TRP A N 1
ATOM 1134 C CA . TRP A 1 152 ? 10.119 5.524 7.013 1.00 93.75 152 TRP A CA 1
ATOM 1135 C C . TRP A 1 152 ? 9.001 5.837 8.009 1.00 93.75 152 TRP A C 1
ATOM 1137 O O . TRP A 1 152 ? 8.817 6.994 8.369 1.00 93.75 152 TRP A O 1
ATOM 1147 N N . SER A 1 153 ? 8.216 4.836 8.412 1.00 93.81 153 SER A N 1
ATOM 1148 C CA . SER A 1 153 ? 7.153 5.028 9.397 1.00 93.81 153 SER A CA 1
ATOM 1149 C C . SER A 1 153 ? 7.732 5.379 10.759 1.00 93.81 153 SER A C 1
ATOM 1151 O O . SER A 1 153 ? 8.770 4.843 11.151 1.00 93.81 153 SER A O 1
ATOM 1153 N N . ASP A 1 154 ? 6.992 6.187 11.516 1.00 92.44 154 ASP A N 1
ATOM 1154 C CA . ASP A 1 154 ? 7.235 6.331 12.943 1.00 92.44 154 ASP A CA 1
ATOM 1155 C C . ASP A 1 154 ? 7.047 4.974 13.666 1.00 92.44 154 ASP A C 1
ATOM 1157 O O . ASP A 1 154 ? 6.245 4.133 13.211 1.00 92.44 154 ASP A O 1
ATOM 1161 N N . PRO A 1 155 ? 7.790 4.717 14.761 1.00 91.94 155 PRO A N 1
ATOM 1162 C CA . PRO A 1 155 ? 7.751 3.441 15.475 1.00 91.94 155 PRO A CA 1
ATOM 1163 C C . PRO A 1 155 ? 6.365 3.075 16.016 1.00 91.94 155 PRO A C 1
ATOM 1165 O O . PRO A 1 155 ? 5.995 1.899 16.028 1.00 91.94 155 PRO A O 1
ATOM 1168 N N . GLU A 1 156 ? 5.589 4.055 16.471 1.00 92.25 156 GLU A N 1
ATOM 1169 C CA . GLU A 1 156 ? 4.259 3.857 17.040 1.00 92.25 156 GLU A CA 1
ATOM 1170 C C . GLU A 1 156 ? 3.257 3.371 15.987 1.00 92.25 156 GLU A C 1
ATOM 1172 O O . GLU A 1 156 ? 2.521 2.407 16.229 1.00 92.25 156 GLU A O 1
ATOM 1177 N N . SER A 1 157 ? 3.274 3.967 14.795 1.00 94.62 157 SER A N 1
ATOM 1178 C CA . SER A 1 157 ? 2.466 3.533 13.654 1.00 94.62 157 SER A CA 1
ATOM 1179 C C . SER A 1 157 ? 2.827 2.125 13.193 1.00 94.62 157 SER A C 1
ATOM 1181 O O . SER A 1 157 ? 1.940 1.300 12.958 1.00 94.62 157 SER A O 1
ATOM 1183 N N . LEU A 1 158 ? 4.120 1.798 13.127 1.00 94.69 158 LEU A N 1
ATOM 1184 C CA . LEU A 1 158 ? 4.557 0.449 12.769 1.00 94.69 158 LEU A CA 1
ATOM 1185 C C . LEU A 1 158 ? 4.148 -0.579 13.836 1.00 94.69 158 LEU A C 1
ATOM 1187 O O . LEU A 1 158 ? 3.671 -1.669 13.504 1.00 94.69 158 LEU A O 1
ATOM 1191 N N . ARG A 1 159 ? 4.256 -0.218 15.120 1.00 94.31 159 ARG A N 1
ATOM 1192 C CA . ARG A 1 159 ? 3.786 -1.043 16.241 1.00 94.31 159 ARG A CA 1
ATOM 1193 C C . ARG A 1 159 ? 2.286 -1.303 16.161 1.00 94.31 159 ARG A C 1
ATOM 1195 O O . AR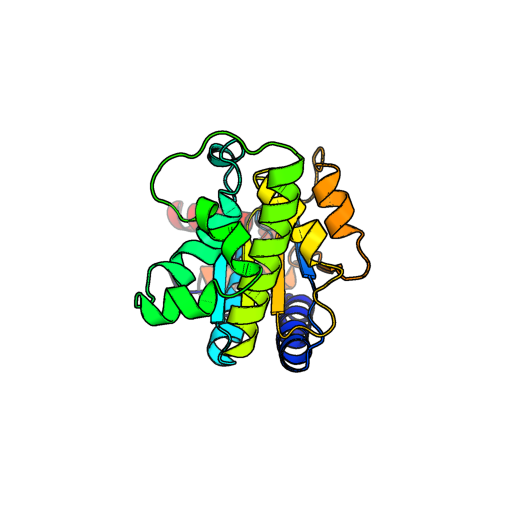G A 1 159 ? 1.858 -2.416 16.465 1.00 94.31 159 ARG A O 1
ATOM 1202 N N . PHE A 1 160 ? 1.494 -0.326 15.722 1.00 96.12 160 PHE A N 1
ATOM 1203 C CA . PHE A 1 160 ? 0.073 -0.536 15.472 1.00 96.12 160 PHE A CA 1
ATOM 1204 C C . PHE A 1 160 ? -0.191 -1.535 14.353 1.00 96.12 160 PHE A C 1
ATOM 1206 O O . PHE A 1 160 ? -1.001 -2.433 14.554 1.00 96.12 160 PHE A O 1
ATOM 1213 N N . LEU A 1 161 ? 0.507 -1.455 13.218 1.00 96.62 161 LEU A N 1
ATOM 1214 C CA . LEU A 1 161 ? 0.328 -2.437 12.142 1.00 96.62 161 LEU A CA 1
ATOM 1215 C C . LEU A 1 161 ? 0.677 -3.861 12.602 1.00 96.62 161 LEU A C 1
ATOM 1217 O O . LEU A 1 161 ? -0.037 -4.805 12.273 1.00 96.62 161 LEU A O 1
ATOM 1221 N N . ILE A 1 162 ? 1.717 -4.019 13.427 1.00 95.69 162 ILE A N 1
ATOM 1222 C CA . ILE A 1 162 ? 2.083 -5.309 14.041 1.00 95.69 162 ILE A CA 1
ATOM 1223 C C . ILE A 1 162 ? 1.014 -5.788 15.028 1.00 95.69 162 ILE A C 1
ATOM 1225 O O . ILE A 1 162 ? 0.743 -6.984 15.116 1.00 95.69 162 ILE A O 1
ATOM 1229 N N . PHE A 1 163 ? 0.422 -4.872 15.794 1.00 95.81 163 PHE A N 1
ATOM 1230 C CA . PHE A 1 163 ? -0.671 -5.180 16.713 1.00 95.81 163 PHE A CA 1
ATOM 1231 C C . PHE A 1 163 ? -1.958 -5.565 15.966 1.00 95.81 163 PHE A C 1
ATOM 1233 O O . PHE A 1 163 ? -2.661 -6.482 16.398 1.00 95.81 163 PHE A O 1
ATOM 1240 N N . LEU A 1 164 ? -2.249 -4.886 14.857 1.00 96.81 164 LEU A N 1
ATOM 1241 C CA . LEU A 1 164 ? -3.436 -5.077 14.032 1.00 96.81 164 LEU A CA 1
ATOM 1242 C C . LEU A 1 164 ? -3.373 -6.379 13.234 1.00 96.81 164 LEU A C 1
ATOM 1244 O O . LEU A 1 164 ? -4.364 -7.095 13.216 1.00 96.81 164 LEU A O 1
ATOM 1248 N N . ALA A 1 165 ? -2.227 -6.704 12.625 1.00 96.88 165 ALA A N 1
ATOM 1249 C CA . ALA A 1 165 ? -2.065 -7.855 11.733 1.00 96.88 165 ALA A CA 1
ATOM 1250 C C . ALA A 1 165 ? -2.711 -9.161 12.251 1.00 96.88 165 ALA A C 1
ATOM 1252 O O . ALA A 1 165 ? -3.616 -9.644 11.580 1.00 96.88 165 ALA A O 1
ATOM 1253 N N . PRO A 1 166 ? -2.380 -9.688 13.453 1.00 96.06 166 PRO A N 1
ATOM 1254 C CA . PRO A 1 166 ? -2.972 -10.926 13.989 1.00 96.06 166 PRO A CA 1
ATOM 1255 C C . PRO A 1 166 ? -4.456 -10.817 14.387 1.00 96.06 166 PRO A C 1
ATOM 1257 O O . PRO A 1 166 ? -4.998 -11.749 14.971 1.00 96.06 166 PRO A O 1
ATOM 1260 N N . ARG A 1 167 ? -5.091 -9.662 14.175 1.00 95.81 167 ARG A N 1
ATOM 1261 C CA . ARG A 1 167 ? -6.497 -9.377 14.500 1.00 95.81 167 ARG A CA 1
ATOM 1262 C C . ARG A 1 167 ? -7.313 -9.008 13.263 1.00 95.81 167 ARG A C 1
ATOM 1264 O O . ARG A 1 167 ? -8.447 -8.574 13.416 1.00 95.81 167 ARG A O 1
ATOM 1271 N N . LEU A 1 168 ? -6.722 -9.096 12.071 1.00 95.75 168 LEU A N 1
ATOM 1272 C CA . LEU A 1 168 ? -7.427 -8.829 10.819 1.00 95.75 168 LEU A CA 1
ATOM 1273 C C . LEU A 1 168 ? -8.338 -9.993 10.413 1.00 95.75 168 LEU A C 1
ATOM 1275 O O . LEU A 1 168 ? -9.338 -9.753 9.742 1.00 95.75 168 LEU A O 1
ATOM 1279 N N . ASP A 1 169 ? -8.033 -11.216 10.851 1.00 91.12 169 ASP A N 1
ATOM 1280 C CA . ASP A 1 169 ? -8.927 -12.358 10.670 1.00 91.12 169 ASP A CA 1
ATOM 1281 C C . ASP A 1 169 ? -10.261 -12.113 11.393 1.00 91.12 169 ASP A C 1
ATOM 1283 O O . ASP A 1 169 ? -10.303 -11.740 12.568 1.00 91.12 169 ASP A O 1
ATOM 1287 N N . GLY A 1 170 ? -11.360 -12.277 10.664 1.00 91.00 170 GLY A N 1
ATOM 1288 C CA . GLY A 1 170 ? -12.712 -11.925 11.088 1.00 91.00 170 GLY A CA 1
ATOM 1289 C C . GLY A 1 170 ? -13.098 -10.454 10.891 1.00 91.00 170 GLY A C 1
ATOM 1290 O O . GLY A 1 170 ? -14.233 -10.098 11.209 1.00 91.00 170 GLY A O 1
ATOM 1291 N N . LEU A 1 171 ? -12.212 -9.593 10.372 1.00 95.12 171 LEU A N 1
ATOM 1292 C CA . LEU A 1 171 ? -12.516 -8.187 10.093 1.00 95.12 171 LEU A CA 1
ATOM 1293 C C . LEU A 1 171 ? -12.591 -7.906 8.594 1.00 95.12 171 LEU A C 1
ATOM 1295 O O . LEU A 1 171 ? -11.723 -8.363 7.844 1.00 95.12 171 LEU A O 1
ATOM 1299 N N . PRO A 1 172 ? -13.534 -7.052 8.145 1.00 97.25 172 PRO A N 1
ATOM 1300 C CA . PRO A 1 172 ? -13.569 -6.622 6.764 1.00 97.25 172 PRO A CA 1
ATOM 1301 C C . PRO A 1 172 ? -12.553 -5.516 6.465 1.00 97.25 172 PRO A C 1
ATOM 1303 O O . PRO A 1 172 ? -12.888 -4.443 5.966 1.00 97.25 172 PRO A O 1
ATOM 1306 N N . VAL A 1 173 ? -11.287 -5.781 6.801 1.00 97.94 173 VAL A N 1
ATOM 1307 C CA . VAL A 1 173 ? -10.175 -4.833 6.724 1.00 97.94 173 VAL A CA 1
ATOM 1308 C C . VAL A 1 173 ? -9.001 -5.450 5.965 1.00 97.94 173 VAL A C 1
ATOM 1310 O O . VAL A 1 173 ? -8.451 -6.469 6.371 1.00 97.94 173 VAL A O 1
ATOM 1313 N N . ALA A 1 174 ? -8.560 -4.795 4.891 1.00 98.12 174 ALA A N 1
ATOM 1314 C CA . ALA A 1 174 ? -7.332 -5.143 4.174 1.00 98.12 174 ALA A CA 1
ATOM 1315 C C . ALA A 1 174 ? -6.248 -4.088 4.412 1.00 98.12 174 ALA A C 1
ATOM 1317 O O . ALA A 1 174 ? -6.523 -2.888 4.359 1.00 98.12 174 ALA A O 1
ATOM 1318 N N . VAL A 1 175 ? -5.002 -4.517 4.620 1.00 98.50 175 VAL A N 1
ATOM 1319 C CA . VAL A 1 175 ? -3.854 -3.610 4.755 1.00 98.50 175 VAL A CA 1
ATOM 1320 C C . VAL A 1 175 ? -2.888 -3.832 3.603 1.00 98.50 175 VAL A C 1
ATOM 1322 O O . VAL A 1 175 ? -2.342 -4.915 3.440 1.00 98.50 175 VAL A O 1
ATOM 1325 N N . PHE A 1 176 ? -2.620 -2.787 2.836 1.00 98.62 176 PHE A N 1
ATOM 1326 C CA . PHE A 1 176 ? -1.660 -2.768 1.744 1.00 98.62 176 PHE A CA 1
ATOM 1327 C C . PHE A 1 176 ? -0.513 -1.844 2.120 1.00 98.62 176 PHE A C 1
ATOM 1329 O O . PHE A 1 176 ? -0.704 -0.649 2.328 1.00 98.62 176 PHE A O 1
ATOM 1336 N N . ALA A 1 177 ? 0.695 -2.379 2.194 1.00 98.19 177 ALA A N 1
ATOM 1337 C CA . ALA A 1 177 ? 1.872 -1.606 2.534 1.00 98.19 177 ALA A CA 1
ATOM 1338 C C . ALA A 1 177 ? 2.977 -1.798 1.502 1.00 98.19 177 ALA A C 1
ATOM 1340 O O . ALA A 1 177 ? 3.057 -2.819 0.821 1.00 98.19 177 ALA A O 1
ATOM 1341 N N . SER A 1 178 ? 3.857 -0.813 1.393 1.00 97.31 178 SER A N 1
ATOM 1342 C CA . SER A 1 178 ? 5.022 -0.859 0.515 1.00 97.31 178 SER A CA 1
ATOM 1343 C C . SER A 1 178 ? 6.283 -0.611 1.326 1.00 97.31 178 SER A C 1
ATOM 1345 O O . SER A 1 178 ? 6.288 0.197 2.251 1.00 97.31 178 SER A O 1
ATOM 1347 N N . THR A 1 179 ? 7.362 -1.322 1.003 1.00 95.62 179 THR A N 1
ATOM 1348 C CA . THR A 1 179 ? 8.661 -1.089 1.627 1.00 95.62 179 THR A CA 1
ATOM 1349 C C . THR A 1 179 ? 9.831 -1.314 0.675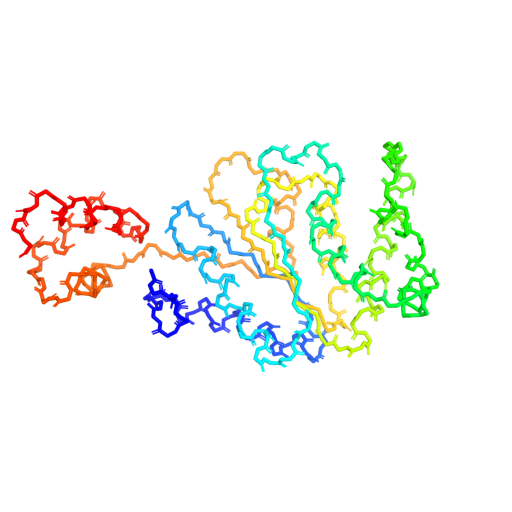 1.00 95.62 179 THR A C 1
ATOM 1351 O O . THR A 1 179 ? 9.750 -2.067 -0.301 1.00 95.62 179 THR A O 1
ATOM 1354 N N . ARG A 1 180 ? 10.953 -0.640 0.927 1.00 92.62 180 ARG A N 1
ATOM 1355 C CA . ARG A 1 180 ? 12.190 -0.849 0.170 1.00 92.62 180 ARG A CA 1
ATOM 1356 C C . ARG A 1 180 ? 12.854 -2.174 0.550 1.00 92.62 180 ARG A C 1
ATOM 1358 O O . ARG A 1 180 ? 12.886 -2.567 1.711 1.00 92.62 180 ARG A O 1
ATOM 1365 N N . SER A 1 181 ? 13.409 -2.864 -0.444 1.00 86.25 181 SER A N 1
ATOM 1366 C CA . SER A 1 181 ? 14.329 -3.980 -0.209 1.00 86.25 181 SER A CA 1
ATOM 1367 C C . SER A 1 181 ? 15.755 -3.465 0.004 1.00 86.25 181 SER A C 1
ATOM 1369 O O . SER A 1 181 ? 16.211 -2.620 -0.767 1.00 86.25 181 SER A O 1
ATOM 1371 N N . GLY A 1 182 ? 16.478 -4.043 0.965 1.00 70.44 182 GLY A N 1
ATOM 1372 C CA . GLY A 1 182 ? 17.877 -3.710 1.256 1.00 70.44 182 GLY A CA 1
ATOM 1373 C C . GLY A 1 182 ? 18.042 -2.642 2.344 1.00 70.44 182 GLY A C 1
ATOM 1374 O O . GLY A 1 182 ? 17.150 -1.831 2.573 1.00 70.44 182 GLY A O 1
ATOM 1375 N N . GLY A 1 183 ? 19.193 -2.666 3.021 1.00 65.44 183 GLY A N 1
ATOM 1376 C CA . GLY A 1 183 ? 19.486 -1.832 4.193 1.00 65.44 183 GLY A CA 1
ATOM 1377 C C . GLY A 1 183 ? 19.184 -2.523 5.528 1.00 65.44 183 GLY A C 1
ATOM 1378 O O . GLY A 1 183 ? 18.709 -3.658 5.566 1.00 65.44 183 GLY A O 1
ATOM 1379 N N . SER A 1 184 ? 19.490 -1.835 6.633 1.00 64.31 184 SER A N 1
ATOM 1380 C CA . SER A 1 184 ? 19.084 -2.269 7.973 1.00 64.31 184 SER A CA 1
ATOM 1381 C C . SER A 1 184 ? 17.574 -2.089 8.101 1.00 64.31 184 SER A C 1
ATOM 1383 O O . SER A 1 184 ? 17.088 -0.969 8.239 1.00 64.31 184 SER A O 1
ATOM 1385 N N . VAL A 1 185 ? 16.827 -3.185 8.002 1.00 68.38 185 VAL A N 1
ATOM 1386 C CA . VAL A 1 185 ? 15.379 -3.180 8.225 1.00 68.38 185 VAL A CA 1
ATOM 1387 C C . VAL A 1 185 ? 15.144 -3.062 9.728 1.00 68.38 185 VAL A C 1
ATOM 1389 O O . VAL A 1 185 ? 15.713 -3.835 10.500 1.00 68.38 185 VAL A O 1
ATOM 1392 N N . ALA A 1 186 ? 14.309 -2.112 10.152 1.00 79.25 186 ALA A N 1
ATOM 1393 C CA . ALA A 1 186 ? 13.879 -2.034 11.544 1.00 79.25 186 ALA A CA 1
ATOM 1394 C C . ALA A 1 186 ? 13.305 -3.393 11.987 1.00 79.25 186 ALA A C 1
ATOM 1396 O O . ALA A 1 186 ? 12.532 -4.008 11.250 1.00 79.25 186 ALA A O 1
ATOM 1397 N N . ALA A 1 187 ? 13.675 -3.871 13.180 1.00 86.31 187 ALA A N 1
ATOM 1398 C CA . ALA A 1 187 ? 13.274 -5.198 13.665 1.00 86.31 187 ALA A CA 1
ATOM 1399 C C . ALA A 1 187 ? 11.747 -5.405 13.623 1.00 86.31 187 ALA A C 1
ATOM 1401 O O . ALA A 1 187 ? 11.266 -6.480 13.269 1.00 86.31 187 ALA A O 1
ATOM 1402 N N . ASP A 1 188 ? 10.992 -4.344 13.899 1.00 87.88 188 ASP A N 1
ATOM 1403 C CA . ASP A 1 188 ? 9.533 -4.322 13.838 1.00 87.88 188 ASP A CA 1
ATOM 1404 C C . ASP A 1 188 ? 8.995 -4.527 12.409 1.00 87.88 188 ASP A C 1
ATOM 1406 O O . ASP A 1 188 ? 8.068 -5.309 12.196 1.00 87.88 188 ASP A O 1
ATOM 1410 N N . LEU A 1 189 ? 9.622 -3.928 11.395 1.00 91.12 189 LEU A N 1
ATOM 1411 C CA . LEU A 1 189 ? 9.220 -4.122 10.000 1.00 91.12 189 LEU A CA 1
ATOM 1412 C C . LEU A 1 189 ? 9.526 -5.552 9.536 1.00 91.12 189 LEU A C 1
ATOM 1414 O O . LEU A 1 189 ? 8.718 -6.163 8.838 1.00 91.12 189 LEU A O 1
ATOM 1418 N N . ALA A 1 190 ? 10.659 -6.115 9.965 1.00 91.81 190 ALA A N 1
ATOM 1419 C CA . ALA A 1 190 ? 10.979 -7.518 9.715 1.00 91.81 190 ALA A CA 1
ATOM 1420 C C . ALA A 1 190 ? 9.964 -8.459 10.388 1.00 91.81 190 ALA A C 1
ATOM 1422 O O . ALA A 1 190 ? 9.547 -9.445 9.782 1.00 91.81 190 ALA A O 1
ATOM 1423 N N . ARG A 1 191 ? 9.517 -8.128 11.607 1.00 92.25 191 ARG A N 1
ATOM 1424 C CA . ARG A 1 191 ? 8.472 -8.870 12.321 1.00 92.25 191 ARG A CA 1
ATOM 1425 C C . ARG A 1 191 ? 7.133 -8.828 11.587 1.00 92.25 191 ARG A C 1
ATOM 1427 O O . ARG A 1 191 ? 6.502 -9.871 11.464 1.00 92.25 191 ARG A O 1
ATOM 1434 N N . LEU A 1 192 ? 6.715 -7.663 11.087 1.00 94.75 192 LEU A N 1
ATOM 1435 C CA . LEU A 1 192 ? 5.499 -7.545 10.278 1.00 94.75 192 LEU A CA 1
ATOM 1436 C C . LEU A 1 192 ? 5.614 -8.385 8.998 1.00 94.75 192 LEU A C 1
ATOM 1438 O O . LEU A 1 192 ? 4.712 -9.155 8.686 1.00 94.75 192 LEU A O 1
ATOM 1442 N N . ALA A 1 193 ? 6.743 -8.279 8.291 1.00 94.69 193 ALA A N 1
ATOM 1443 C CA . ALA A 1 193 ? 6.988 -8.997 7.041 1.00 94.69 193 ALA A CA 1
ATOM 1444 C C . ALA A 1 193 ? 7.041 -10.528 7.200 1.00 94.69 193 ALA A C 1
ATOM 1446 O O . ALA A 1 193 ? 6.744 -11.242 6.247 1.00 94.69 193 ALA A O 1
ATOM 1447 N N . ALA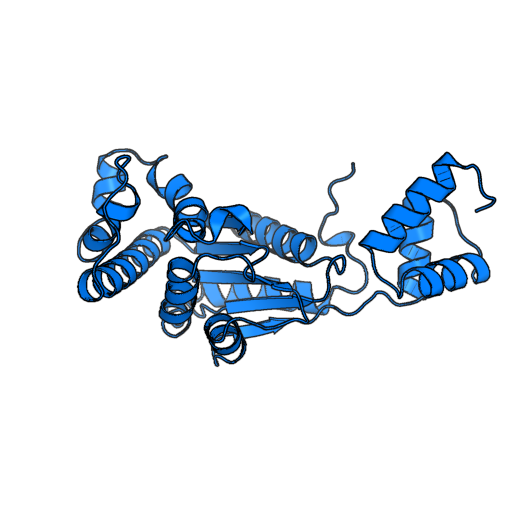 A 1 194 ? 7.442 -11.024 8.374 1.00 94.00 194 ALA A N 1
ATOM 1448 C CA . ALA A 1 194 ? 7.522 -12.450 8.691 1.00 94.00 194 ALA A CA 1
ATOM 1449 C C . ALA A 1 194 ? 6.262 -13.005 9.384 1.00 94.00 194 ALA A C 1
ATOM 1451 O O . ALA A 1 194 ? 6.224 -14.191 9.713 1.00 94.00 194 ALA A O 1
ATOM 1452 N N . GLY A 1 195 ? 5.261 -12.160 9.656 1.00 94.31 195 GLY A N 1
ATOM 1453 C CA . GLY A 1 195 ? 4.016 -12.573 10.297 1.00 94.31 195 GLY A CA 1
ATOM 1454 C C . GLY A 1 195 ? 3.173 -13.490 9.398 1.00 94.31 195 GLY A C 1
ATOM 1455 O O . GLY A 1 195 ? 3.195 -13.319 8.181 1.00 94.31 195 GLY A O 1
ATOM 1456 N N . PRO A 1 196 ? 2.407 -14.437 9.973 1.00 93.56 196 PRO A N 1
ATOM 1457 C CA . PRO A 1 196 ? 1.574 -15.362 9.198 1.00 93.56 196 PRO A CA 1
ATOM 1458 C C . PRO A 1 196 ? 0.453 -14.653 8.425 1.00 93.56 196 PRO A C 1
ATOM 1460 O O . PRO A 1 196 ? 0.112 -15.080 7.329 1.00 93.56 196 PRO A O 1
ATOM 1463 N N . GLU A 1 197 ? -0.045 -13.529 8.948 1.00 94.00 197 GLU A N 1
ATOM 1464 C CA . GLU A 1 197 ? -1.090 -12.710 8.312 1.00 94.00 197 GLU A CA 1
ATOM 1465 C C . GLU A 1 197 ? -0.560 -11.809 7.186 1.00 94.00 197 GLU A C 1
ATOM 1467 O O . GLU A 1 197 ? -1.308 -11.014 6.614 1.00 94.00 197 GLU A O 1
ATOM 1472 N N . THR A 1 198 ? 0.741 -11.881 6.887 1.00 97.31 198 THR A N 1
ATOM 1473 C CA . THR A 1 198 ? 1.387 -11.028 5.891 1.00 97.31 198 THR A CA 1
ATOM 1474 C C . THR A 1 198 ? 1.744 -11.821 4.642 1.00 97.31 198 THR A C 1
ATOM 1476 O O . THR A 1 198 ? 2.638 -12.665 4.640 1.00 97.31 198 THR A O 1
ATOM 1479 N N . THR A 1 199 ? 1.115 -11.469 3.524 1.00 97.56 199 THR A N 1
ATOM 1480 C CA . THR A 1 199 ? 1.529 -11.913 2.192 1.00 97.56 199 THR A CA 1
ATOM 1481 C C . THR A 1 199 ? 2.566 -10.949 1.629 1.00 97.56 199 THR A C 1
ATOM 1483 O O . THR A 1 199 ? 2.296 -9.768 1.399 1.00 97.56 199 THR A O 1
ATOM 1486 N N . LEU A 1 200 ? 3.778 -11.450 1.396 1.00 97.00 200 LEU A N 1
ATOM 1487 C CA . LEU A 1 200 ? 4.883 -10.651 0.882 1.00 97.00 200 LEU A CA 1
ATOM 1488 C C . LEU A 1 200 ? 4.981 -10.754 -0.645 1.00 97.00 200 LEU A C 1
ATOM 1490 O O . LEU A 1 200 ? 5.285 -11.814 -1.194 1.00 97.00 200 LEU A O 1
ATOM 1494 N N . LEU A 1 201 ? 4.800 -9.627 -1.326 1.00 97.44 201 LEU A N 1
ATOM 1495 C CA . LEU A 1 201 ? 4.931 -9.502 -2.774 1.00 97.44 201 LEU A CA 1
ATOM 1496 C C . LEU A 1 201 ? 6.287 -8.888 -3.121 1.00 97.44 201 LEU A C 1
ATOM 1498 O O . LEU A 1 201 ? 6.674 -7.859 -2.567 1.00 97.44 201 LEU A O 1
ATOM 1502 N N . ARG A 1 202 ? 7.013 -9.505 -4.057 1.00 96.19 202 ARG A N 1
ATOM 1503 C CA . ARG A 1 202 ? 8.330 -9.036 -4.515 1.00 96.19 202 ARG A CA 1
ATOM 1504 C C . ARG A 1 202 ? 8.340 -8.854 -6.033 1.00 96.19 202 ARG A C 1
ATOM 1506 O O . ARG A 1 202 ? 8.819 -9.749 -6.734 1.00 96.19 202 ARG A O 1
ATOM 1513 N N . PRO A 1 203 ? 7.827 -7.712 -6.532 1.00 94.88 203 PRO A N 1
ATOM 1514 C CA . PRO A 1 203 ? 7.853 -7.395 -7.952 1.00 94.88 203 PRO A CA 1
ATOM 1515 C C . PRO A 1 203 ? 9.272 -7.506 -8.500 1.00 94.88 203 PRO A C 1
ATOM 1517 O O . PRO A 1 203 ? 10.220 -6.953 -7.931 1.00 94.88 203 PRO A O 1
ATOM 1520 N N . ARG A 1 204 ? 9.416 -8.219 -9.614 1.00 94.50 204 ARG A N 1
ATOM 1521 C CA . ARG A 1 204 ? 10.706 -8.379 -10.290 1.00 94.50 204 ARG A CA 1
ATOM 1522 C C . ARG A 1 204 ? 10.975 -7.196 -11.228 1.00 94.50 204 ARG A C 1
ATOM 1524 O O . ARG A 1 204 ? 10.024 -6.546 -11.674 1.00 94.50 204 ARG A O 1
ATOM 1531 N N . PRO A 1 205 ? 12.244 -6.897 -11.546 1.00 95.50 205 PRO A N 1
ATOM 1532 C CA . PRO A 1 205 ? 12.555 -6.048 -12.691 1.00 95.50 205 PRO A CA 1
ATOM 1533 C C . PRO A 1 205 ? 11.874 -6.566 -13.964 1.00 95.50 205 PRO A C 1
ATOM 1535 O O . PRO A 1 205 ? 11.592 -7.761 -14.061 1.00 95.50 205 PRO A O 1
ATOM 1538 N N . LEU A 1 206 ? 11.583 -5.656 -14.892 1.00 96.00 206 LEU A N 1
ATOM 1539 C CA . LEU A 1 206 ? 11.010 -5.988 -16.193 1.00 96.00 206 LEU A CA 1
ATOM 1540 C C . LEU A 1 206 ? 11.979 -6.858 -16.987 1.00 96.00 206 LEU A C 1
ATOM 1542 O O . LEU A 1 206 ? 13.190 -6.642 -16.937 1.00 96.00 206 LEU A O 1
ATOM 1546 N N . SER A 1 207 ? 11.432 -7.798 -17.748 1.00 96.75 207 SER A N 1
ATOM 1547 C CA . SER A 1 207 ? 12.168 -8.505 -18.791 1.00 96.75 207 SER A CA 1
ATOM 1548 C C . SER A 1 207 ? 12.652 -7.564 -19.905 1.00 96.75 207 SER A C 1
ATOM 1550 O O . SER A 1 207 ? 12.307 -6.374 -19.960 1.00 96.75 207 SER A O 1
ATOM 1552 N N . VAL A 1 208 ? 13.454 -8.101 -20.828 1.00 96.69 208 VAL A N 1
ATOM 1553 C CA . VAL A 1 208 ? 13.866 -7.367 -22.033 1.00 96.69 208 VAL A CA 1
ATOM 1554 C C . VAL A 1 208 ? 12.646 -7.094 -22.915 1.00 96.69 208 VAL A C 1
ATOM 1556 O O . VAL A 1 208 ? 12.500 -5.992 -23.435 1.00 96.69 208 VAL A O 1
ATOM 1559 N N . GLU A 1 209 ? 11.730 -8.053 -23.015 1.00 96.19 209 GLU A N 1
ATOM 1560 C CA . GLU A 1 209 ? 10.497 -7.958 -23.792 1.00 96.19 209 GLU A CA 1
ATOM 1561 C C . GLU A 1 209 ? 9.577 -6.860 -23.239 1.00 96.19 209 GLU A C 1
ATOM 1563 O O . GLU A 1 209 ? 9.093 -6.001 -23.977 1.00 96.19 209 GLU A O 1
ATOM 1568 N N . ALA A 1 210 ? 9.386 -6.820 -21.918 1.00 95.38 210 ALA A N 1
ATOM 1569 C CA . ALA A 1 210 ? 8.616 -5.763 -21.271 1.00 95.38 210 ALA A CA 1
ATOM 1570 C C . ALA A 1 210 ? 9.333 -4.404 -21.320 1.00 95.38 210 ALA A C 1
ATOM 1572 O O . ALA A 1 210 ? 8.685 -3.360 -21.405 1.00 95.38 210 ALA A O 1
ATOM 1573 N N . THR A 1 211 ? 10.667 -4.396 -21.315 1.00 95.69 211 THR A N 1
ATOM 1574 C CA . THR A 1 211 ? 11.453 -3.180 -21.552 1.00 95.69 211 THR A CA 1
ATOM 1575 C C . THR A 1 211 ? 11.205 -2.630 -22.953 1.00 95.69 211 THR A C 1
ATOM 1577 O O . THR A 1 211 ? 10.928 -1.439 -23.082 1.00 95.69 211 THR A O 1
ATOM 1580 N N . ALA A 1 212 ? 11.228 -3.483 -23.982 1.00 94.81 212 ALA A N 1
ATOM 1581 C CA . ALA A 1 212 ? 10.894 -3.098 -25.351 1.00 94.81 212 ALA A CA 1
ATOM 1582 C C . ALA A 1 212 ? 9.488 -2.488 -25.412 1.00 94.81 212 ALA A C 1
ATOM 1584 O O . ALA A 1 212 ? 9.336 -1.349 -25.846 1.00 94.81 212 ALA A O 1
ATOM 1585 N N . ALA A 1 213 ? 8.485 -3.174 -24.854 1.00 94.75 213 ALA A N 1
ATOM 1586 C CA . ALA A 1 213 ? 7.111 -2.676 -24.815 1.00 94.75 213 ALA A CA 1
ATOM 1587 C C . ALA A 1 213 ? 6.990 -1.306 -24.114 1.00 94.75 213 ALA A C 1
ATOM 1589 O O . ALA A 1 213 ? 6.235 -0.437 -24.564 1.00 94.75 213 ALA A O 1
ATOM 1590 N N . LEU A 1 214 ? 7.744 -1.069 -23.030 1.00 92.81 214 LEU A N 1
ATOM 1591 C CA . LEU A 1 214 ? 7.755 0.233 -22.355 1.00 92.81 214 LEU A CA 1
ATOM 1592 C C . LEU A 1 214 ? 8.433 1.324 -23.197 1.00 92.81 214 LEU A C 1
ATOM 1594 O O . LEU A 1 214 ? 7.937 2.457 -23.235 1.00 92.81 214 LEU A O 1
ATOM 1598 N N . CYS A 1 215 ? 9.533 0.995 -23.881 1.00 92.44 215 CYS A N 1
ATOM 1599 C CA . CYS A 1 215 ? 10.196 1.891 -24.826 1.00 92.44 215 CYS A CA 1
ATOM 1600 C C . CYS A 1 215 ? 9.240 2.300 -25.948 1.00 92.44 215 CYS A C 1
ATOM 1602 O O . CYS A 1 215 ? 9.039 3.493 -26.173 1.00 92.44 215 CYS A O 1
ATOM 1604 N N . GLU A 1 216 ? 8.591 1.328 -26.589 1.00 92.50 216 GLU A N 1
ATOM 1605 C CA . GLU A 1 216 ? 7.674 1.574 -27.702 1.00 92.50 216 GLU A CA 1
ATOM 1606 C C . GLU A 1 216 ? 6.488 2.436 -27.284 1.00 92.50 216 GLU A C 1
ATOM 1608 O O . GLU A 1 216 ? 6.117 3.390 -27.971 1.00 92.50 216 GLU A O 1
ATOM 1613 N N . ARG A 1 217 ? 5.923 2.158 -26.105 1.00 91.12 217 ARG A N 1
ATOM 1614 C CA . ARG A 1 217 ? 4.841 2.962 -25.534 1.00 91.12 217 ARG A CA 1
ATOM 1615 C C . ARG A 1 217 ? 5.267 4.406 -25.277 1.00 91.12 217 ARG A C 1
ATOM 1617 O O . ARG A 1 217 ? 4.495 5.328 -25.543 1.00 91.12 217 ARG A O 1
ATOM 1624 N N . SER A 1 218 ? 6.469 4.603 -24.743 1.00 88.94 218 SER A N 1
ATOM 1625 C CA . SER A 1 218 ? 6.979 5.929 -24.379 1.00 88.94 218 SER A CA 1
ATOM 1626 C C . SER A 1 218 ? 7.339 6.761 -25.609 1.00 88.94 218 SER A C 1
ATOM 1628 O O . SER A 1 218 ? 7.025 7.949 -25.660 1.00 88.94 218 SER A O 1
ATOM 1630 N N . LEU A 1 219 ? 7.949 6.129 -26.614 1.00 87.81 219 LEU A N 1
ATOM 1631 C CA . LEU A 1 219 ? 8.386 6.765 -27.858 1.00 87.81 219 LEU A CA 1
ATOM 1632 C C . LEU A 1 219 ? 7.279 6.832 -28.919 1.00 87.81 219 LEU A C 1
ATOM 1634 O O . LEU A 1 219 ? 7.385 7.600 -29.872 1.00 87.81 219 LEU A O 1
ATOM 1638 N N . ARG A 1 220 ? 6.194 6.065 -28.735 1.00 89.19 220 ARG A N 1
ATOM 1639 C CA . ARG A 1 220 ? 5.086 5.895 -29.691 1.00 89.19 220 ARG A CA 1
ATOM 1640 C C . ARG A 1 220 ? 5.559 5.400 -31.063 1.00 89.19 220 ARG A C 1
ATOM 1642 O O . ARG A 1 220 ? 5.009 5.795 -32.090 1.00 89.19 220 ARG A O 1
ATOM 1649 N N . ALA A 1 221 ? 6.574 4.544 -31.066 1.00 88.19 221 ALA A N 1
ATOM 1650 C CA . ALA A 1 221 ? 7.185 3.955 -32.250 1.00 88.19 221 ALA A CA 1
ATOM 1651 C C . ALA A 1 221 ? 7.733 2.565 -31.906 1.00 88.19 221 ALA A C 1
ATOM 1653 O O . ALA A 1 221 ? 8.046 2.314 -30.747 1.00 88.19 221 ALA A O 1
ATOM 1654 N N . SER A 1 222 ? 7.863 1.682 -32.896 1.00 90.56 222 SER A N 1
ATOM 1655 C CA . SER A 1 222 ? 8.595 0.421 -32.721 1.00 90.56 222 SER A CA 1
ATOM 1656 C C . SER A 1 222 ? 10.071 0.705 -32.457 1.00 90.56 222 SER A C 1
ATOM 1658 O O . SER A 1 222 ? 10.631 1.596 -33.100 1.00 90.56 222 SER A O 1
ATOM 1660 N N . VAL A 1 223 ? 10.708 -0.076 -31.590 1.00 90.56 223 VAL A N 1
ATOM 1661 C CA . VAL A 1 223 ? 12.147 0.046 -31.310 1.00 90.56 223 VAL A CA 1
ATOM 1662 C C . VAL A 1 223 ? 12.904 -1.179 -31.809 1.00 90.56 223 VAL A C 1
ATOM 1664 O O . VAL A 1 223 ? 12.350 -2.271 -31.873 1.00 90.56 223 VAL A O 1
ATOM 1667 N N . ALA A 1 224 ? 14.175 -1.003 -32.167 1.00 92.94 224 ALA A N 1
ATOM 1668 C CA . ALA A 1 224 ? 15.038 -2.129 -32.512 1.00 92.94 224 ALA A CA 1
ATOM 1669 C C . ALA A 1 224 ? 15.367 -2.983 -31.271 1.00 92.94 224 ALA A C 1
ATOM 1671 O O . ALA A 1 224 ? 15.524 -2.452 -30.165 1.00 92.94 224 ALA A O 1
ATOM 1672 N N . ASP A 1 225 ? 15.550 -4.291 -31.461 1.00 94.25 225 ASP A N 1
ATOM 1673 C CA . ASP A 1 225 ? 15.891 -5.228 -30.381 1.00 94.25 225 ASP A CA 1
ATOM 1674 C C . ASP A 1 225 ? 17.205 -4.841 -29.682 1.00 94.25 225 ASP A C 1
ATOM 1676 O O . ASP A 1 225 ? 17.334 -4.956 -28.457 1.00 94.25 225 ASP A O 1
ATOM 1680 N N . GLU A 1 226 ? 18.181 -4.319 -30.433 1.00 94.75 226 GLU A N 1
ATOM 1681 C CA . GLU A 1 226 ? 19.445 -3.835 -29.879 1.00 94.75 226 GLU A CA 1
ATOM 1682 C C . GLU A 1 226 ? 19.238 -2.631 -28.954 1.00 94.75 226 GLU A C 1
ATOM 1684 O O . GLU A 1 226 ? 19.873 -2.549 -27.898 1.00 94.75 226 GLU A O 1
ATOM 1689 N N . PHE A 1 227 ? 18.327 -1.719 -29.312 1.00 93.00 227 PHE A N 1
ATOM 1690 C CA . PHE A 1 227 ? 17.983 -0.566 -28.482 1.00 93.00 227 PHE A CA 1
ATOM 1691 C C . PHE A 1 227 ? 17.304 -1.017 -27.186 1.00 93.00 227 PHE A C 1
ATOM 1693 O O . PHE A 1 227 ? 17.735 -0.631 -26.098 1.00 93.00 227 PHE A O 1
ATOM 1700 N N . ALA A 1 228 ? 16.304 -1.900 -27.276 1.00 94.62 228 ALA A N 1
ATOM 1701 C CA . ALA A 1 228 ? 15.626 -2.447 -26.103 1.00 94.62 228 ALA A CA 1
ATOM 1702 C C . ALA A 1 228 ? 16.597 -3.187 -25.166 1.00 94.62 228 ALA A C 1
ATOM 1704 O O . ALA A 1 228 ? 16.574 -2.978 -23.951 1.00 94.62 228 ALA A O 1
ATOM 1705 N N . THR A 1 229 ? 17.512 -3.986 -25.722 1.00 96.44 229 THR A N 1
ATOM 1706 C CA . THR A 1 229 ? 18.544 -4.702 -24.957 1.00 96.44 229 THR A CA 1
ATOM 1707 C C . THR A 1 229 ? 19.518 -3.739 -24.275 1.00 96.44 229 THR A C 1
ATOM 1709 O O . THR A 1 229 ? 19.880 -3.941 -23.110 1.00 96.44 229 THR A O 1
ATOM 1712 N N . ALA A 1 230 ? 19.928 -2.669 -24.963 1.00 95.19 230 ALA A N 1
ATOM 1713 C CA . ALA A 1 230 ? 20.792 -1.637 -24.397 1.00 95.19 230 ALA A CA 1
ATOM 1714 C C . ALA A 1 230 ? 20.097 -0.893 -23.245 1.00 95.19 230 ALA A C 1
ATOM 1716 O O . ALA A 1 230 ? 20.679 -0.753 -22.167 1.00 95.19 230 ALA A O 1
ATOM 1717 N N . CYS A 1 231 ? 18.836 -0.493 -23.426 1.00 94.75 231 CYS A N 1
ATOM 1718 C CA . CYS A 1 231 ? 18.023 0.125 -22.381 1.00 94.75 231 CYS A CA 1
ATOM 1719 C C . CYS A 1 231 ? 17.824 -0.805 -21.178 1.00 94.75 231 CYS A C 1
ATOM 1721 O O . CYS A 1 231 ? 18.005 -0.379 -20.035 1.00 94.75 231 CYS A O 1
ATOM 1723 N N . HIS A 1 232 ? 17.504 -2.080 -21.410 1.00 96.69 232 HIS A N 1
ATOM 1724 C CA . HIS A 1 232 ? 17.359 -3.065 -20.339 1.00 96.69 232 HIS A CA 1
ATOM 1725 C C . HIS A 1 232 ? 18.671 -3.231 -19.565 1.00 96.69 232 HIS A C 1
ATOM 1727 O O . HIS A 1 232 ? 18.673 -3.182 -18.339 1.00 96.69 232 HIS A O 1
ATOM 1733 N N . THR A 1 233 ? 19.802 -3.357 -20.264 1.00 96.88 233 THR A N 1
ATOM 1734 C CA . THR A 1 233 ? 21.127 -3.493 -19.639 1.00 96.88 233 THR A CA 1
ATOM 1735 C C . THR A 1 233 ? 21.494 -2.260 -18.813 1.00 96.88 233 THR A C 1
ATOM 1737 O O . THR A 1 233 ? 21.978 -2.396 -17.691 1.00 96.88 233 THR A O 1
ATOM 1740 N N . ALA A 1 234 ? 21.227 -1.059 -19.332 1.00 95.56 234 ALA A N 1
ATOM 1741 C CA . ALA A 1 234 ? 21.523 0.197 -18.645 1.00 95.56 234 ALA A CA 1
ATOM 1742 C C . ALA A 1 234 ? 20.671 0.409 -17.382 1.00 95.56 234 ALA A C 1
ATOM 1744 O O . ALA A 1 234 ? 21.120 1.039 -16.427 1.00 95.56 234 ALA A O 1
ATOM 1745 N N . THR A 1 235 ? 19.442 -0.107 -17.373 1.00 95.56 235 THR A N 1
ATOM 1746 C CA . THR A 1 235 ? 18.456 0.142 -16.307 1.00 95.56 235 THR A CA 1
ATOM 1747 C C . THR A 1 235 ? 18.269 -1.048 -15.369 1.00 95.56 235 THR A C 1
ATOM 1749 O O . THR A 1 235 ? 17.643 -0.909 -14.317 1.00 95.56 235 THR A O 1
ATOM 1752 N N . GLY A 1 236 ? 18.779 -2.223 -15.744 1.00 95.44 236 GLY A N 1
ATOM 1753 C CA . GLY A 1 236 ? 18.522 -3.493 -15.070 1.00 95.44 236 GLY A CA 1
ATOM 1754 C C . GLY A 1 236 ? 17.043 -3.885 -15.065 1.00 95.44 236 GLY A C 1
ATOM 1755 O O . GLY A 1 236 ? 16.601 -4.498 -14.097 1.00 95.44 236 GLY A O 1
ATOM 1756 N N . GLY A 1 237 ? 16.265 -3.452 -16.065 1.00 94.94 237 GLY A N 1
ATOM 1757 C CA . GLY A 1 237 ? 14.812 -3.660 -16.118 1.00 94.94 237 GLY A CA 1
ATOM 1758 C C . GLY A 1 237 ? 14.027 -2.831 -15.092 1.00 94.94 237 GLY A C 1
ATOM 1759 O O . GLY A 1 237 ? 12.887 -3.159 -14.764 1.00 94.94 237 GLY A O 1
ATOM 1760 N N . ASN A 1 238 ? 14.619 -1.777 -14.520 1.00 95.12 238 ASN A N 1
ATOM 1761 C CA . ASN A 1 238 ? 13.940 -0.901 -13.568 1.00 95.12 238 ASN A CA 1
ATOM 1762 C C . ASN A 1 238 ? 13.052 0.123 -14.308 1.00 95.12 238 ASN A C 1
ATOM 1764 O O . ASN A 1 238 ? 13.606 1.003 -14.975 1.00 95.12 238 ASN A O 1
ATOM 1768 N N . PRO A 1 239 ? 11.709 0.078 -14.161 1.00 93.44 239 PRO A N 1
ATOM 1769 C CA . PRO A 1 239 ? 10.798 0.966 -14.889 1.00 93.44 239 PRO A CA 1
ATOM 1770 C C . PRO A 1 239 ? 11.110 2.455 -14.705 1.00 93.44 239 PRO A C 1
ATOM 1772 O O . PRO A 1 239 ? 11.136 3.207 -15.673 1.00 93.44 239 PRO A O 1
ATOM 1775 N N . PHE A 1 240 ? 11.417 2.885 -13.476 1.00 92.25 240 PHE A N 1
ATOM 1776 C CA . PHE A 1 240 ? 11.704 4.292 -13.187 1.00 92.25 240 PHE A CA 1
ATOM 1777 C C . PHE A 1 240 ? 12.970 4.788 -13.898 1.00 92.25 240 PHE A C 1
ATOM 1779 O O . PHE A 1 240 ? 12.980 5.887 -14.452 1.00 92.25 240 PHE A O 1
ATOM 1786 N N . PHE A 1 241 ? 14.041 3.986 -13.897 1.00 94.06 241 PHE A N 1
ATOM 1787 C CA . PHE A 1 241 ? 15.270 4.347 -14.609 1.00 94.06 241 PHE A CA 1
ATOM 1788 C C . PHE A 1 241 ? 15.077 4.318 -16.120 1.00 94.06 241 PHE A C 1
ATOM 1790 O O . PHE A 1 241 ? 15.634 5.165 -16.813 1.00 94.06 241 PHE A O 1
ATOM 1797 N N . LEU A 1 242 ? 14.262 3.392 -16.623 1.00 93.81 242 LEU A N 1
ATOM 1798 C CA . LEU A 1 242 ? 13.927 3.309 -18.036 1.00 93.81 242 LEU A CA 1
ATOM 1799 C C . LEU A 1 242 ? 13.159 4.541 -18.514 1.00 93.81 242 LEU A C 1
ATOM 1801 O O . LEU A 1 242 ? 13.558 5.172 -19.488 1.00 93.81 242 LEU A O 1
ATOM 1805 N N . GLU A 1 243 ? 12.124 4.960 -17.793 1.00 91.94 243 GLU A N 1
ATOM 1806 C CA . GLU A 1 243 ? 11.390 6.185 -18.118 1.00 91.94 243 GLU A CA 1
ATOM 1807 C C . GLU A 1 243 ? 12.259 7.444 -18.028 1.00 91.94 243 GLU A C 1
ATOM 1809 O O . GLU A 1 243 ? 12.113 8.356 -18.844 1.00 91.94 243 GLU A O 1
ATOM 1814 N N . ALA A 1 244 ? 13.160 7.515 -17.043 1.00 91.00 244 ALA A N 1
ATOM 1815 C CA . ALA A 1 244 ? 14.106 8.621 -16.923 1.00 91.00 244 ALA A CA 1
ATOM 1816 C C . ALA A 1 244 ? 15.075 8.661 -18.116 1.00 91.00 244 ALA A C 1
ATOM 1818 O O . ALA A 1 244 ? 15.247 9.717 -18.723 1.00 91.00 244 ALA A O 1
ATOM 1819 N N . LEU A 1 245 ? 15.636 7.506 -18.492 1.00 91.44 245 LEU A N 1
ATOM 1820 C CA . LEU A 1 245 ? 16.531 7.362 -19.638 1.00 91.44 245 LEU A CA 1
ATOM 1821 C C . LEU A 1 245 ? 15.843 7.775 -20.945 1.00 91.44 245 LEU A C 1
ATOM 1823 O O . LEU A 1 245 ? 16.408 8.542 -21.718 1.00 91.44 245 LEU A O 1
ATOM 1827 N N . LEU A 1 246 ? 14.617 7.303 -21.183 1.00 89.88 246 LEU A N 1
ATOM 1828 C CA . LEU A 1 246 ? 13.861 7.602 -22.404 1.00 89.88 246 LEU A CA 1
ATOM 1829 C C . LEU A 1 246 ? 13.488 9.084 -22.505 1.00 89.88 246 LEU A C 1
ATOM 1831 O O . LEU A 1 246 ? 13.557 9.667 -23.587 1.00 89.88 246 LEU A O 1
ATOM 1835 N N . ARG A 1 247 ? 13.134 9.712 -21.379 1.00 87.69 247 ARG A N 1
ATOM 1836 C CA . ARG A 1 247 ? 12.857 11.153 -21.322 1.00 87.69 247 ARG A CA 1
ATOM 1837 C C . ARG A 1 247 ? 14.085 11.968 -21.712 1.00 87.69 247 ARG A C 1
ATOM 1839 O O . ARG A 1 247 ? 13.988 12.844 -22.564 1.00 87.69 247 ARG A O 1
ATOM 1846 N N . GLU A 1 248 ? 15.238 11.638 -21.136 1.00 86.75 248 GLU A N 1
ATOM 1847 C CA . GLU A 1 248 ? 16.493 12.327 -21.436 1.00 86.75 248 GLU A CA 1
ATOM 1848 C C . GLU A 1 248 ? 16.977 12.059 -22.872 1.00 86.75 248 GLU A C 1
ATOM 1850 O O . GLU A 1 248 ? 17.487 12.962 -23.537 1.00 86.75 248 GLU A O 1
ATOM 1855 N N . ALA A 1 249 ? 16.771 10.845 -23.391 1.00 83.12 249 ALA A N 1
ATOM 1856 C CA . ALA A 1 249 ? 17.097 10.508 -24.774 1.00 83.12 249 ALA A CA 1
ATOM 1857 C C . ALA A 1 249 ? 16.265 11.319 -25.783 1.00 83.12 249 ALA A C 1
ATOM 1859 O O . ALA A 1 249 ? 16.818 11.835 -26.759 1.00 83.12 249 ALA A O 1
ATOM 1860 N N . GLY A 1 250 ? 14.964 11.487 -25.513 1.00 76.94 250 GLY A N 1
ATOM 1861 C CA . GLY A 1 250 ? 14.061 12.303 -26.325 1.00 76.94 250 GLY A CA 1
ATOM 1862 C C . GLY A 1 250 ? 14.417 13.793 -26.317 1.00 76.94 250 GLY A C 1
ATOM 1863 O O . GLY A 1 250 ? 14.365 14.439 -27.360 1.00 76.94 250 GLY A O 1
ATOM 1864 N N . GLU A 1 251 ? 14.848 14.336 -25.174 1.00 75.94 251 GLU A N 1
ATOM 1865 C CA . GLU A 1 251 ? 15.301 15.733 -25.062 1.00 75.94 251 GLU A CA 1
ATOM 1866 C C . GLU A 1 251 ? 16.611 15.999 -25.822 1.00 75.94 251 GLU A C 1
ATOM 1868 O O . GLU A 1 251 ? 16.822 17.100 -26.333 1.00 75.94 251 GLU A O 1
ATOM 1873 N N . ARG A 1 252 ? 17.491 14.996 -25.921 1.00 74.06 252 ARG A N 1
ATOM 1874 C CA . ARG A 1 252 ? 18.810 15.110 -26.566 1.00 74.06 252 ARG A CA 1
ATOM 1875 C C . ARG A 1 252 ? 18.829 14.697 -28.043 1.00 74.06 252 ARG A C 1
ATOM 1877 O O . ARG A 1 252 ? 19.865 14.851 -28.687 1.00 74.06 252 ARG A O 1
ATOM 1884 N N . GLY A 1 253 ? 17.716 14.198 -28.585 1.00 63.88 253 GLY A N 1
ATOM 1885 C CA . GLY A 1 253 ? 17.593 13.820 -29.998 1.00 63.88 253 GLY A CA 1
ATOM 1886 C C . GLY A 1 253 ? 18.443 12.612 -30.400 1.00 63.88 253 GLY A C 1
ATOM 1887 O O . GLY A 1 253 ? 18.910 12.546 -31.538 1.00 63.88 253 GLY A O 1
ATOM 1888 N N . PHE A 1 254 ? 18.686 11.678 -29.474 1.00 62.34 254 PHE A N 1
ATOM 1889 C CA . PHE A 1 254 ? 19.363 10.429 -29.823 1.00 62.34 254 PHE A CA 1
ATOM 1890 C C . PHE A 1 254 ? 18.525 9.634 -30.835 1.00 62.34 254 PHE A C 1
ATOM 1892 O O . PHE A 1 254 ? 17.299 9.627 -30.719 1.00 62.34 254 PHE A O 1
ATOM 1899 N N . PRO A 1 255 ? 19.159 8.962 -31.816 1.00 58.81 255 PRO A N 1
ATOM 1900 C CA . PRO A 1 255 ? 18.443 8.049 -32.692 1.00 58.81 255 PRO A CA 1
ATOM 1901 C C . PRO A 1 255 ? 17.851 6.923 -31.836 1.00 58.81 255 PRO A C 1
ATOM 1903 O O . PRO A 1 255 ? 18.588 6.195 -31.168 1.00 58.81 255 PRO A O 1
ATOM 1906 N N . THR A 1 256 ? 16.522 6.867 -31.820 1.00 54.16 256 THR A N 1
ATOM 1907 C CA . THR A 1 256 ? 15.695 5.817 -31.216 1.00 54.16 256 THR A CA 1
ATOM 1908 C C . THR A 1 256 ? 15.397 4.734 -32.231 1.00 54.16 256 THR A C 1
ATOM 1910 O O . THR A 1 256 ? 15.034 5.130 -33.365 1.00 54.16 256 THR A O 1
#

Foldseek 3Di:
DDLQEPVNDPPCVVLLVVLLVQLVCLQVLLAFEEEEEEAPQLCLVVSLVNSQVSCVVVPAAEFEFEFDLVCQPVACVRVCSGCVVVQVPDDPVVNCQLQPDLLVLQVVVNDPDDDPDDDPVSLVSNLSNVLSSLQSVQVVHAHEYEYEACQRHHPSNLVSLLVCRVVSRRTSYYYYYYHYPDDPRDPSVVSSCPDPRYDYHYRDQDDLVVLQVLLCVLVVHHDDSVVSVVLCVVCVSRNRSSNVVSVVCVVVVPDD